Protein AF-A0A821KGX7-F1 (afdb_monomer_lite)

Secondary structure (DSSP, 8-state):
------------------SS-SS-SSS-SEEEEEEPPPTTSPPPEEEEESTT---TTHHHHHHHHS-S---TT---EEEEEEEE-TTSSSEEEEEEEEETTTTEEEEEEESS--HHHHHHHHHHHHHHHHTT-HHHHHHHHHHHHT--PPPHHHHHHTTT--EEEEE-SS-EEEEE---TTSPP-----

Radius of gyration: 20.89 Å; chains: 1; bounding box: 58×71×46 Å

Sequence (189 aa):
MAFDSKAAGSIVTKEIESRLKQIPEHFFEVFLEIREPVEDEIPEILIKYPNDFSDDSLKNVTNFAYPCKIPSDEQSEHFAFVILDTTGTLFRFGYCRRSNRESTCLCIISFYPWFETFYKILNDLSHIINSKSTADMEQLLSSLYNYKLMSIEEFYKNEGKELIEINTLSKNYTYTRPDPRKLPSILTS

Structure (mmCIF, N/CA/C/O backbone):
data_AF-A0A821KGX7-F1
#
_entry.id   AF-A0A821KGX7-F1
#
loop_
_atom_site.group_PDB
_atom_site.id
_atom_site.type_symbol
_atom_site.label_atom_id
_atom_site.label_alt_id
_atom_site.label_comp_id
_atom_site.label_asym_id
_atom_site.label_entity_id
_atom_site.label_seq_id
_atom_site.pdbx_PDB_ins_code
_atom_site.Cartn_x
_atom_site.Cartn_y
_atom_site.Cartn_z
_atom_site.occupancy
_atom_site.B_iso_or_equiv
_atom_site.auth_seq_id
_atom_site.auth_comp_id
_atom_site.auth_asym_id
_atom_site.auth_atom_id
_atom_site.pdbx_PDB_model_num
ATOM 1 N N . MET A 1 1 ? -42.948 -53.133 16.149 1.00 37.09 1 MET A N 1
ATOM 2 C CA . MET A 1 1 ? -42.138 -52.531 15.070 1.00 37.09 1 MET A CA 1
ATOM 3 C C . MET A 1 1 ? -41.803 -51.117 15.493 1.00 37.09 1 MET A C 1
ATOM 5 O O . MET A 1 1 ? -42.703 -50.294 15.572 1.00 37.09 1 MET A O 1
ATOM 9 N N . ALA A 1 2 ? -40.553 -50.888 15.889 1.00 32.38 2 ALA A N 1
ATOM 10 C CA . ALA A 1 2 ? -40.045 -49.562 16.211 1.00 32.38 2 ALA A CA 1
ATOM 11 C C . ALA A 1 2 ? -39.722 -48.835 14.899 1.00 32.38 2 ALA A C 1
ATOM 13 O O . ALA A 1 2 ? -39.043 -49.405 14.046 1.00 32.38 2 ALA A O 1
ATOM 14 N N . PHE A 1 3 ? -40.232 -47.617 14.727 1.00 29.89 3 PHE A N 1
ATOM 15 C CA . PHE A 1 3 ? -39.752 -46.708 13.692 1.00 29.89 3 PHE A CA 1
ATOM 16 C C . PHE A 1 3 ? -38.559 -45.951 14.270 1.00 29.89 3 PHE A C 1
ATOM 18 O O . PHE A 1 3 ? -38.696 -45.194 15.230 1.00 29.89 3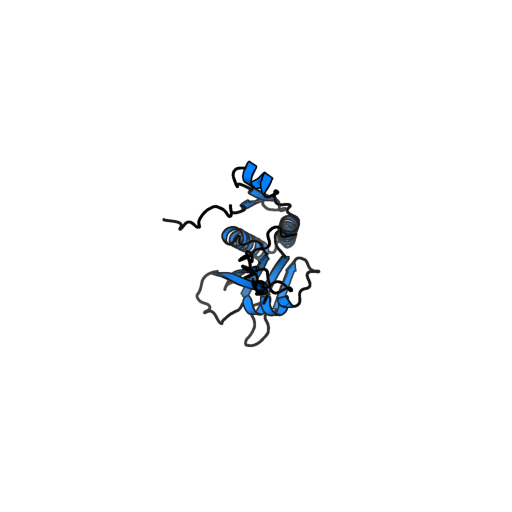 PHE A O 1
ATOM 25 N N . ASP A 1 4 ? -37.386 -46.231 13.715 1.00 33.09 4 ASP A N 1
ATOM 26 C CA . ASP A 1 4 ? -36.113 -45.634 14.094 1.00 33.09 4 ASP A CA 1
ATOM 27 C C . ASP A 1 4 ? -36.053 -44.195 13.553 1.00 33.09 4 ASP A C 1
ATOM 29 O O . ASP A 1 4 ? -36.041 -43.965 12.342 1.00 33.09 4 ASP A O 1
ATOM 33 N N . SER A 1 5 ? -36.071 -43.202 14.445 1.00 41.75 5 SER A N 1
ATOM 34 C CA . SER A 1 5 ? -35.991 -41.782 14.094 1.00 41.75 5 SER A CA 1
ATOM 35 C C . SER A 1 5 ? -34.537 -41.303 14.131 1.00 41.75 5 SER A C 1
ATOM 37 O O . SER A 1 5 ? -34.118 -40.636 15.077 1.00 41.75 5 SER A O 1
ATOM 39 N N . LYS A 1 6 ? -33.739 -41.624 13.109 1.00 43.84 6 LYS A N 1
ATOM 40 C CA . LYS A 1 6 ? -32.409 -41.018 12.922 1.00 43.84 6 LYS A CA 1
ATOM 41 C C . LYS A 1 6 ? -32.089 -40.795 11.449 1.00 43.84 6 LYS A C 1
ATOM 43 O O . LYS A 1 6 ? -31.415 -41.595 10.817 1.00 43.84 6 LYS A O 1
ATOM 48 N N . ALA A 1 7 ? -32.530 -39.651 10.939 1.00 41.66 7 ALA A N 1
ATOM 49 C CA . ALA A 1 7 ? -31.911 -38.987 9.793 1.00 41.66 7 ALA A CA 1
ATOM 50 C C . ALA A 1 7 ? -32.272 -37.492 9.790 1.00 41.66 7 ALA A C 1
ATOM 52 O O . ALA A 1 7 ? -32.789 -36.963 8.812 1.00 41.66 7 ALA A O 1
ATOM 53 N N . ALA A 1 8 ? -32.015 -36.791 10.898 1.00 40.50 8 ALA A N 1
ATOM 54 C CA . ALA A 1 8 ? -31.861 -35.341 10.836 1.00 40.50 8 ALA A CA 1
ATOM 55 C C . ALA A 1 8 ? -30.449 -35.075 10.302 1.00 40.50 8 ALA A C 1
ATOM 57 O O . ALA A 1 8 ? -29.491 -34.959 11.065 1.00 40.50 8 ALA A O 1
ATOM 58 N N . GLY A 1 9 ? -30.305 -35.086 8.975 1.00 39.72 9 GLY A N 1
ATOM 59 C CA . GLY A 1 9 ? -29.120 -34.547 8.326 1.00 39.72 9 GLY A CA 1
ATOM 60 C C . GLY A 1 9 ? -29.016 -33.082 8.722 1.00 39.72 9 GLY A C 1
ATOM 61 O O . GLY A 1 9 ? -29.849 -32.276 8.316 1.00 39.72 9 GLY A O 1
ATOM 62 N N . SER A 1 10 ? -28.044 -32.763 9.576 1.00 36.44 10 SER A N 1
ATOM 63 C CA . SER A 1 10 ? -27.701 -31.386 9.903 1.00 36.44 10 SER A CA 1
ATOM 64 C C . SER A 1 10 ? -27.336 -30.693 8.596 1.00 36.44 10 SER A C 1
ATOM 66 O O . SER A 1 10 ? -26.294 -30.978 8.003 1.00 36.44 10 SER A O 1
ATOM 68 N N . ILE A 1 11 ? -28.228 -29.835 8.104 1.00 46.16 11 ILE A N 1
ATOM 69 C CA . ILE A 1 11 ? -27.877 -28.855 7.088 1.00 46.16 11 ILE A CA 1
ATOM 70 C C . ILE A 1 11 ? -26.904 -27.931 7.805 1.00 46.16 11 ILE A C 1
ATOM 72 O O . ILE A 1 11 ? -27.314 -27.049 8.555 1.00 46.16 11 ILE A O 1
ATOM 76 N N . VAL A 1 12 ? -25.608 -28.192 7.638 1.00 44.91 12 VAL A N 1
ATOM 77 C CA . VAL A 1 12 ? -24.568 -27.245 8.018 1.00 44.91 12 VAL A CA 1
ATOM 78 C C . VAL A 1 12 ? -24.821 -26.019 7.153 1.00 44.91 12 VAL A C 1
ATOM 80 O O . VAL A 1 12 ? -24.448 -25.977 5.981 1.00 44.91 12 VAL A O 1
ATOM 83 N N . THR A 1 13 ? -25.532 -25.040 7.706 1.00 42.06 13 THR A N 1
ATOM 84 C CA . THR A 1 13 ? -25.527 -23.676 7.199 1.00 42.06 13 THR A CA 1
ATOM 85 C C . THR A 1 13 ? -24.081 -23.230 7.296 1.00 42.06 13 THR A C 1
ATOM 87 O O . THR A 1 13 ? -23.601 -22.898 8.375 1.00 42.06 13 THR A O 1
ATOM 90 N N . LYS A 1 14 ? -23.348 -23.345 6.188 1.00 44.34 14 LYS A N 1
ATOM 91 C CA . LYS A 1 14 ? -21.998 -22.812 6.075 1.00 44.34 14 LYS A CA 1
ATOM 92 C C . LYS A 1 14 ? -22.155 -21.309 6.290 1.00 44.34 14 LYS A C 1
ATOM 94 O O . LYS A 1 14 ? -22.732 -20.642 5.431 1.00 44.34 14 LYS A O 1
ATOM 99 N N . GLU A 1 15 ? -21.786 -20.816 7.471 1.00 50.69 15 GLU A N 1
ATOM 100 C CA . GLU A 1 15 ? -21.770 -19.382 7.742 1.00 50.69 15 GLU A CA 1
ATOM 101 C C . GLU A 1 15 ? -21.003 -18.720 6.593 1.00 50.69 15 GLU A C 1
ATOM 103 O O . GLU A 1 15 ? -19.924 -19.174 6.205 1.00 50.69 15 GLU A O 1
ATOM 108 N N . ILE A 1 16 ? -21.616 -17.721 5.953 1.00 59.16 16 ILE A N 1
ATOM 109 C CA . ILE A 1 16 ? -20.951 -16.954 4.902 1.00 59.16 16 ILE A CA 1
ATOM 110 C C . ILE A 1 16 ? -19.957 -16.055 5.627 1.00 59.16 16 ILE A C 1
ATOM 112 O O . ILE A 1 16 ? -20.268 -14.930 6.011 1.00 59.16 16 ILE A O 1
ATOM 116 N N . GLU A 1 17 ? -18.780 -16.603 5.892 1.00 74.69 17 GLU A N 1
ATOM 117 C CA . GLU A 1 17 ? -17.696 -15.873 6.522 1.00 74.69 17 GLU A CA 1
ATOM 118 C C . GLU A 1 17 ? -17.167 -14.807 5.559 1.00 74.69 17 GLU A C 1
ATOM 120 O O . GLU A 1 17 ? -17.012 -15.025 4.351 1.00 74.69 17 GLU A O 1
ATOM 125 N N . SER A 1 18 ? -16.905 -13.618 6.103 1.00 84.94 18 SER A N 1
ATOM 126 C CA . SER A 1 18 ? -16.245 -12.551 5.359 1.00 84.94 18 SER A CA 1
ATOM 127 C C . SER A 1 18 ? -14.879 -13.027 4.874 1.00 84.94 18 SER A C 1
ATOM 129 O O . SER A 1 18 ? -14.113 -13.623 5.624 1.00 84.94 18 SER A O 1
ATOM 131 N N . ARG A 1 19 ? -14.535 -12.690 3.630 1.00 90.62 19 ARG A N 1
ATOM 132 C CA . ARG A 1 19 ? -13.210 -12.973 3.061 1.00 90.62 19 ARG A CA 1
ATOM 133 C C . ARG A 1 19 ? -12.137 -11.974 3.497 1.00 90.62 19 ARG A C 1
ATOM 135 O O . ARG A 1 19 ? -11.003 -12.049 3.034 1.00 90.62 19 ARG A O 1
ATOM 142 N N . LEU A 1 20 ? -12.491 -11.014 4.349 1.00 91.44 20 LEU A N 1
ATOM 143 C CA . LEU A 1 20 ? -11.563 -10.028 4.889 1.00 91.44 20 LEU A CA 1
ATOM 144 C C . LEU A 1 20 ? -10.880 -10.576 6.141 1.00 91.44 20 LEU A C 1
ATOM 146 O O . LEU A 1 20 ? -11.538 -11.083 7.052 1.00 91.44 20 LEU A O 1
ATOM 150 N N . LYS A 1 21 ? -9.558 -10.412 6.212 1.00 89.56 21 LYS A N 1
ATOM 151 C CA . LYS A 1 21 ? -8.800 -10.714 7.427 1.00 89.56 21 LYS A CA 1
ATOM 152 C C . LYS A 1 21 ? -9.190 -9.703 8.505 1.00 89.56 21 LYS A C 1
ATOM 154 O O . LYS A 1 21 ? -9.058 -8.502 8.297 1.00 89.56 21 LYS A O 1
ATOM 159 N N . GLN A 1 22 ? -9.674 -10.190 9.646 1.00 83.69 22 GLN A N 1
ATOM 160 C CA . GLN A 1 22 ? -10.182 -9.327 10.722 1.00 83.69 22 GLN A CA 1
ATOM 161 C C . GLN A 1 22 ? -9.072 -8.506 11.385 1.00 83.69 22 GLN A C 1
ATOM 163 O O . GLN A 1 22 ? -9.256 -7.324 11.659 1.00 83.69 22 GLN A O 1
ATOM 168 N N . ILE A 1 23 ? -7.920 -9.136 11.631 1.00 86.19 23 ILE A N 1
ATOM 169 C CA . ILE A 1 23 ? -6.761 -8.504 12.268 1.00 86.19 23 ILE A CA 1
ATOM 170 C C . ILE A 1 23 ? -5.505 -8.871 11.463 1.00 86.19 23 ILE A C 1
ATOM 172 O O . ILE A 1 23 ? -4.888 -9.914 11.697 1.00 86.19 23 ILE A O 1
ATOM 176 N N . PRO A 1 24 ? -5.166 -8.080 10.435 1.00 90.69 24 PRO A N 1
ATOM 177 C CA . PRO A 1 24 ? -3.860 -8.136 9.787 1.00 90.69 24 PRO A CA 1
ATOM 178 C C . PRO A 1 24 ? -2.727 -7.789 10.763 1.00 90.69 24 PRO A C 1
ATOM 180 O O . PRO A 1 24 ? -2.896 -6.938 11.632 1.00 90.69 24 PRO A O 1
ATOM 183 N N . GLU A 1 25 ? -1.578 -8.446 10.607 1.00 90.25 25 GLU A N 1
ATOM 184 C CA . GLU A 1 25 ? -0.397 -8.237 11.460 1.00 90.25 25 GLU A CA 1
ATOM 185 C C . GLU A 1 25 ? 0.330 -6.931 11.122 1.00 90.25 25 GLU A C 1
ATOM 187 O O . GLU A 1 25 ? 0.780 -6.213 12.013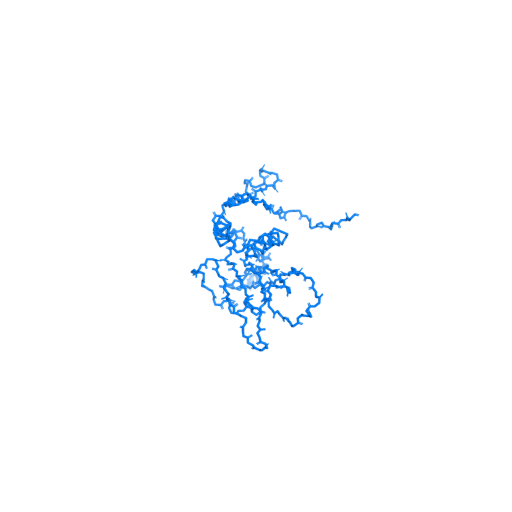 1.00 90.25 25 GLU A O 1
ATOM 192 N N . HIS A 1 26 ? 0.377 -6.600 9.832 1.00 93.19 26 HIS A N 1
ATOM 193 C CA . HIS A 1 26 ? 1.026 -5.409 9.308 1.00 93.19 26 HIS A CA 1
ATOM 194 C C . HIS A 1 26 ? 0.020 -4.504 8.595 1.00 93.19 26 HIS A C 1
ATOM 196 O O . HIS A 1 26 ? -1.042 -4.941 8.143 1.00 93.19 26 HIS A O 1
ATOM 202 N N . PHE A 1 27 ? 0.367 -3.221 8.471 1.00 94.81 27 PHE A N 1
ATOM 203 C CA . PHE A 1 27 ? -0.421 -2.249 7.705 1.00 94.81 27 PHE A CA 1
ATOM 204 C C . PHE A 1 27 ? -0.527 -2.649 6.224 1.00 94.81 27 PHE A C 1
ATOM 206 O O . PHE A 1 27 ? -1.561 -2.484 5.572 1.00 94.81 27 PHE A O 1
ATOM 213 N N . PHE A 1 28 ? 0.552 -3.217 5.696 1.00 97.25 28 PHE A N 1
ATOM 214 C CA . PHE A 1 28 ? 0.632 -3.844 4.388 1.00 97.25 28 PHE A CA 1
ATOM 215 C C . PHE A 1 28 ? 1.647 -4.989 4.450 1.00 97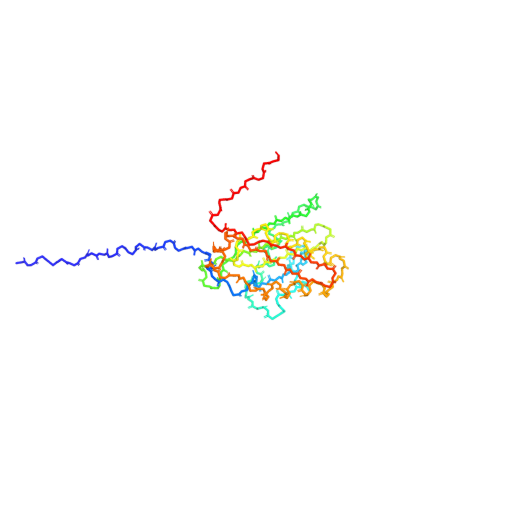.25 28 PHE A C 1
ATOM 217 O O . PHE A 1 28 ? 2.507 -5.004 5.322 1.00 97.25 28 PHE A O 1
ATOM 224 N N . GLU A 1 29 ? 1.548 -5.936 3.527 1.00 95.81 29 GLU A N 1
ATOM 225 C CA . GLU A 1 29 ? 2.417 -7.114 3.463 1.00 95.81 29 GLU A CA 1
ATOM 226 C C . GLU A 1 29 ? 3.704 -6.805 2.690 1.00 95.81 29 GLU A C 1
ATOM 228 O O . GLU A 1 29 ? 4.801 -7.122 3.138 1.00 95.81 29 GLU A O 1
ATOM 233 N N . VAL A 1 30 ? 3.570 -6.166 1.521 1.00 97.31 30 VAL A N 1
ATOM 234 C CA . VAL A 1 30 ? 4.711 -5.781 0.684 1.00 97.31 30 VAL A CA 1
ATOM 235 C C . VAL A 1 30 ? 4.402 -4.552 -0.172 1.00 97.31 30 VAL A C 1
ATOM 237 O O . VAL A 1 30 ? 3.290 -4.390 -0.677 1.00 97.31 30 VAL A O 1
ATOM 240 N N . PHE A 1 31 ? 5.402 -3.694 -0.340 1.00 98.19 31 PHE A N 1
ATOM 241 C CA . PHE A 1 31 ? 5.477 -2.634 -1.336 1.00 98.19 31 PHE A CA 1
ATOM 242 C C . PHE A 1 31 ? 6.453 -3.041 -2.442 1.00 98.19 31 PHE A C 1
ATOM 244 O O . PHE A 1 31 ? 7.516 -3.597 -2.156 1.00 98.19 31 PHE A O 1
ATOM 251 N N . LEU A 1 32 ? 6.105 -2.731 -3.689 1.00 96.94 32 LEU A N 1
ATOM 252 C CA . LEU A 1 32 ? 6.909 -2.994 -4.875 1.00 96.94 32 LEU A CA 1
ATOM 253 C C . LEU A 1 32 ? 6.952 -1.759 -5.780 1.00 96.94 32 LEU A C 1
ATOM 255 O O . LEU A 1 32 ? 5.916 -1.154 -6.054 1.00 96.94 32 LEU A O 1
ATOM 259 N N . GLU A 1 33 ? 8.128 -1.449 -6.314 1.00 95.81 33 GLU A N 1
ATOM 260 C CA . GLU A 1 33 ? 8.257 -0.686 -7.556 1.00 95.81 33 GLU A CA 1
ATOM 261 C C . GLU A 1 33 ? 8.590 -1.669 -8.674 1.00 95.81 33 GLU A C 1
ATOM 263 O O . GLU A 1 33 ? 9.571 -2.408 -8.586 1.00 95.81 33 GLU A O 1
ATOM 268 N N . ILE A 1 34 ? 7.751 -1.705 -9.704 1.00 94.38 34 ILE A N 1
ATOM 269 C CA . ILE A 1 34 ? 7.814 -2.696 -10.776 1.00 94.38 34 ILE A CA 1
ATOM 270 C C . ILE A 1 34 ? 8.065 -1.951 -12.081 1.00 94.38 34 ILE A C 1
ATOM 272 O O . ILE A 1 34 ? 7.351 -0.998 -12.386 1.00 94.38 34 ILE A O 1
ATOM 276 N N . ARG A 1 35 ? 9.076 -2.365 -12.840 1.00 91.88 35 ARG A N 1
ATOM 277 C CA . ARG A 1 35 ? 9.379 -1.825 -14.166 1.00 91.88 35 ARG A CA 1
ATOM 278 C C . ARG A 1 35 ? 8.378 -2.338 -15.189 1.00 91.88 35 ARG A C 1
ATOM 280 O O . ARG A 1 35 ? 8.002 -3.509 -15.160 1.00 91.88 35 ARG A O 1
ATOM 287 N N . GLU A 1 36 ? 8.008 -1.468 -16.120 1.00 88.62 36 GLU A N 1
ATOM 288 C CA . GLU A 1 36 ? 7.206 -1.855 -17.273 1.00 88.62 36 GLU A CA 1
ATOM 289 C C . GLU A 1 36 ? 7.923 -2.936 -18.096 1.00 88.62 36 GLU A C 1
ATOM 291 O O . GLU A 1 36 ? 9.107 -2.777 -18.409 1.00 88.62 36 GLU A O 1
ATOM 296 N N . PRO A 1 37 ? 7.248 -4.055 -18.415 1.00 87.56 37 PRO A N 1
ATOM 297 C CA . PRO A 1 37 ? 7.856 -5.116 -19.200 1.00 87.56 37 PRO A CA 1
ATOM 298 C C . PRO A 1 37 ? 8.160 -4.633 -20.620 1.00 87.56 37 PRO A C 1
ATOM 300 O O . PRO A 1 37 ? 7.374 -3.908 -21.234 1.00 87.56 37 PRO A O 1
ATOM 303 N N . VAL A 1 38 ? 9.287 -5.086 -21.164 1.00 84.19 38 VAL A N 1
ATOM 304 C CA . VAL A 1 38 ? 9.616 -4.898 -22.577 1.00 84.19 38 VAL A CA 1
ATOM 305 C C . VAL A 1 38 ? 9.056 -6.090 -23.351 1.00 84.19 38 VAL A C 1
ATOM 307 O O . VAL A 1 38 ? 9.416 -7.233 -23.091 1.00 84.19 38 VAL A O 1
ATOM 310 N N . GLU A 1 39 ? 8.158 -5.824 -24.300 1.00 80.81 39 GLU A N 1
ATOM 311 C CA . GLU A 1 39 ? 7.509 -6.848 -25.135 1.00 80.81 39 GLU A CA 1
ATOM 312 C C . GLU A 1 39 ? 6.785 -7.946 -24.325 1.00 80.81 39 GLU A C 1
ATOM 314 O O . GLU A 1 39 ? 5.739 -7.659 -23.741 1.00 80.81 39 GLU A O 1
ATOM 319 N N . ASP A 1 40 ? 7.302 -9.179 -24.331 1.00 77.12 40 ASP A N 1
ATOM 320 C CA . ASP A 1 40 ? 6.728 -10.358 -23.663 1.00 77.12 40 ASP A CA 1
ATOM 321 C C . ASP A 1 40 ? 7.546 -10.786 -22.421 1.00 77.12 40 ASP A C 1
ATOM 323 O O . ASP A 1 40 ? 7.395 -11.899 -21.909 1.00 77.12 40 ASP A O 1
ATOM 327 N N . GLU A 1 41 ? 8.442 -9.922 -21.933 1.00 83.12 41 GLU A N 1
ATOM 328 C CA . GLU A 1 41 ? 9.216 -10.178 -20.718 1.00 83.12 41 GLU A CA 1
ATOM 329 C C . GLU A 1 41 ? 8.366 -10.059 -19.442 1.00 83.12 41 GLU A C 1
ATOM 331 O O . GLU A 1 41 ? 7.337 -9.384 -19.388 1.00 83.12 41 GLU A O 1
ATOM 336 N N . ILE A 1 42 ? 8.815 -10.722 -18.373 1.00 80.44 42 ILE A N 1
ATOM 337 C CA . ILE A 1 42 ? 8.175 -10.620 -17.057 1.00 80.44 42 ILE A CA 1
ATOM 338 C C . ILE A 1 42 ? 8.546 -9.261 -16.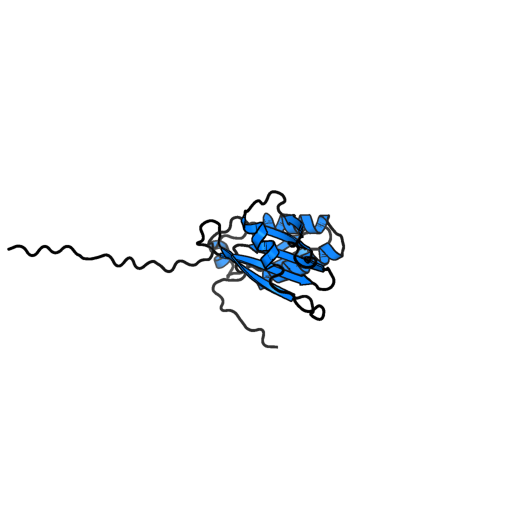443 1.00 80.44 42 ILE A C 1
ATOM 340 O O . ILE A 1 42 ? 9.732 -8.924 -16.436 1.00 80.44 42 ILE A O 1
ATOM 344 N N . PRO A 1 43 ? 7.590 -8.505 -15.867 1.00 87.00 43 PRO A N 1
ATOM 345 C CA . PRO A 1 43 ? 7.899 -7.236 -15.216 1.00 87.00 43 PRO A CA 1
ATOM 346 C C . PRO A 1 43 ? 8.924 -7.410 -14.084 1.00 87.00 43 PRO A C 1
ATOM 348 O O . PRO A 1 43 ? 8.790 -8.292 -13.228 1.00 87.00 43 PRO A O 1
ATOM 351 N N . GLU A 1 44 ? 9.950 -6.560 -14.077 1.00 90.62 44 GLU A N 1
ATOM 352 C CA . GLU A 1 44 ? 11.070 -6.617 -13.133 1.00 90.62 44 GLU A CA 1
ATOM 353 C C . GLU A 1 44 ? 10.749 -5.836 -11.849 1.00 90.62 44 GLU A C 1
ATOM 355 O O . GLU A 1 44 ? 10.260 -4.710 -11.905 1.00 90.62 44 GLU A O 1
ATOM 360 N N . ILE A 1 45 ? 11.058 -6.399 -10.678 1.00 93.69 45 ILE A N 1
ATOM 361 C CA . ILE A 1 45 ? 10.935 -5.690 -9.395 1.00 93.69 45 ILE A CA 1
ATOM 362 C C . ILE A 1 45 ? 12.205 -4.863 -9.165 1.00 93.69 45 ILE A C 1
ATOM 364 O O . ILE A 1 45 ? 13.285 -5.426 -9.003 1.00 93.69 45 ILE A O 1
ATOM 368 N N . LEU A 1 46 ? 12.064 -3.539 -9.104 1.00 94.19 46 LEU A N 1
ATOM 369 C CA . LEU A 1 46 ? 13.155 -2.595 -8.843 1.00 94.19 46 LEU A CA 1
ATOM 370 C C . LEU A 1 46 ? 13.361 -2.354 -7.347 1.00 94.19 46 LEU A C 1
ATOM 372 O O . LEU A 1 46 ? 14.492 -2.343 -6.865 1.00 94.19 46 LEU A O 1
ATOM 376 N N . ILE A 1 47 ? 12.262 -2.174 -6.614 1.00 95.44 47 ILE A N 1
ATOM 377 C CA . ILE A 1 47 ? 12.262 -1.962 -5.164 1.00 95.44 47 ILE A CA 1
ATOM 378 C C . ILE A 1 47 ? 11.270 -2.933 -4.541 1.00 95.44 47 ILE A C 1
ATOM 380 O O . ILE A 1 47 ? 10.177 -3.128 -5.069 1.00 95.44 47 ILE A O 1
ATOM 384 N N . LYS A 1 48 ? 11.642 -3.518 -3.402 1.00 96.62 48 LYS A N 1
ATOM 385 C CA . LYS A 1 48 ? 10.769 -4.349 -2.573 1.00 96.62 48 LYS A CA 1
ATOM 386 C C . LYS A 1 48 ? 10.922 -3.946 -1.115 1.00 96.62 48 LYS A C 1
ATOM 388 O O . LYS A 1 48 ? 12.039 -3.811 -0.636 1.00 96.62 48 LYS A O 1
ATOM 393 N N . TYR A 1 49 ? 9.816 -3.792 -0.400 1.00 97.44 49 TYR A N 1
ATOM 394 C CA . TYR A 1 49 ? 9.838 -3.576 1.042 1.00 97.44 49 TYR A CA 1
ATOM 395 C C . TYR A 1 49 ? 8.709 -4.362 1.721 1.00 97.44 49 TYR A C 1
ATOM 397 O O . TYR A 1 49 ? 7.566 -4.201 1.304 1.00 97.44 49 TYR A O 1
ATOM 405 N N . PRO A 1 50 ? 8.970 -5.140 2.782 1.00 96.81 50 PRO A N 1
ATOM 406 C CA . PRO A 1 50 ? 10.288 -5.471 3.329 1.00 96.81 50 PRO A CA 1
ATOM 407 C C . PRO A 1 50 ? 11.163 -6.286 2.359 1.00 96.81 50 PRO A C 1
ATOM 409 O O . PRO A 1 50 ? 10.663 -7.033 1.516 1.00 96.81 50 PRO A O 1
ATOM 412 N N . ASN A 1 51 ? 12.488 -6.157 2.467 1.00 93.88 51 ASN A N 1
ATOM 413 C CA . ASN A 1 51 ? 13.435 -6.835 1.567 1.00 93.88 51 ASN A CA 1
ATOM 414 C C . ASN A 1 51 ? 13.404 -8.370 1.700 1.00 93.88 51 ASN A C 1
ATOM 416 O O . ASN A 1 51 ? 13.668 -9.094 0.736 1.00 93.88 51 ASN A O 1
ATOM 420 N N . ASP A 1 52 ? 13.064 -8.866 2.884 1.00 92.69 52 ASP A N 1
ATOM 421 C CA . ASP A 1 52 ? 12.963 -10.279 3.242 1.00 92.69 52 ASP A CA 1
ATOM 422 C C . ASP A 1 52 ? 11.573 -10.879 2.983 1.00 92.69 52 ASP A C 1
ATOM 424 O O . ASP A 1 52 ? 11.405 -12.090 3.125 1.00 92.69 52 ASP A O 1
ATOM 428 N N . PHE A 1 53 ? 10.597 -10.083 2.521 1.00 91.38 53 PHE A N 1
ATOM 429 C CA . PHE A 1 53 ? 9.288 -10.606 2.135 1.00 91.38 53 PHE A CA 1
ATOM 430 C C . PHE A 1 53 ? 9.438 -11.666 1.034 1.00 91.38 53 PHE A C 1
ATOM 432 O O . PHE A 1 53 ? 10.002 -11.401 -0.038 1.00 91.38 53 PHE A O 1
ATOM 439 N N . SER A 1 54 ? 8.930 -12.866 1.306 1.00 86.38 54 SER A N 1
ATOM 440 C CA . SER A 1 54 ? 9.021 -14.031 0.431 1.00 86.38 54 SER A CA 1
ATOM 441 C C . SER A 1 54 ? 7.666 -14.717 0.360 1.00 86.38 54 SER A C 1
ATOM 443 O O . SER A 1 54 ? 7.225 -15.342 1.321 1.00 86.38 54 SER A O 1
ATOM 445 N N . ASP A 1 55 ? 7.022 -14.621 -0.797 1.00 83.56 55 ASP A N 1
ATOM 446 C CA . ASP A 1 55 ? 5.751 -15.273 -1.085 1.00 83.56 55 ASP A CA 1
ATOM 447 C C . ASP A 1 55 ? 5.745 -15.711 -2.554 1.00 83.56 55 ASP A C 1
ATOM 449 O O . ASP A 1 55 ? 6.083 -14.925 -3.446 1.00 83.56 55 ASP A O 1
ATOM 453 N N . ASP A 1 56 ? 5.348 -16.957 -2.814 1.00 77.38 56 ASP A N 1
ATOM 454 C CA . ASP A 1 56 ? 5.278 -17.527 -4.165 1.00 77.38 56 ASP A CA 1
ATOM 455 C C . ASP A 1 56 ? 4.349 -16.729 -5.098 1.00 77.38 56 ASP A C 1
ATOM 457 O O . ASP A 1 56 ? 4.522 -16.731 -6.320 1.00 77.38 56 ASP A O 1
ATOM 461 N N . SER A 1 57 ? 3.389 -15.991 -4.534 1.00 78.31 57 SER A N 1
ATOM 462 C CA . SER A 1 57 ? 2.468 -15.129 -5.273 1.00 78.31 57 SER A CA 1
ATOM 463 C C . SER A 1 57 ? 3.110 -13.869 -5.864 1.00 78.31 57 SER A C 1
ATOM 465 O O . SER A 1 57 ? 2.501 -13.270 -6.751 1.00 78.31 57 SER A O 1
ATOM 467 N N . LEU A 1 58 ? 4.338 -13.490 -5.475 1.00 79.00 58 LEU A N 1
ATOM 468 C CA . LEU A 1 58 ? 5.023 -12.301 -6.012 1.00 79.00 58 LEU A CA 1
ATOM 469 C C . LEU A 1 58 ? 5.155 -12.323 -7.541 1.00 79.00 58 LEU A C 1
ATOM 471 O O . LEU A 1 58 ? 4.996 -11.289 -8.184 1.00 79.00 58 LEU A O 1
ATOM 475 N N . LYS A 1 59 ? 5.378 -13.503 -8.137 1.00 78.69 59 LYS A N 1
ATOM 476 C CA . LYS A 1 59 ? 5.438 -13.657 -9.603 1.00 78.69 59 LYS A CA 1
ATOM 477 C C . LYS A 1 59 ? 4.115 -13.311 -10.284 1.00 78.69 59 LYS A C 1
ATOM 479 O O . LYS A 1 59 ? 4.100 -12.848 -11.416 1.00 78.69 59 LYS A O 1
ATOM 484 N N . ASN A 1 60 ? 2.997 -13.558 -9.606 1.00 85.25 60 ASN A N 1
ATOM 485 C CA . ASN A 1 60 ? 1.680 -13.208 -10.126 1.00 85.25 60 ASN A CA 1
ATOM 486 C C . ASN A 1 60 ? 1.394 -11.721 -9.903 1.00 85.25 60 ASN A C 1
ATOM 488 O O . ASN A 1 60 ? 0.815 -11.082 -10.772 1.00 85.25 60 ASN A O 1
ATOM 492 N N . VAL A 1 61 ? 1.835 -11.164 -8.770 1.00 88.69 61 VAL A N 1
ATOM 493 C CA . VAL A 1 61 ? 1.692 -9.736 -8.447 1.00 88.69 61 VAL A CA 1
ATOM 494 C C . VAL A 1 61 ? 2.314 -8.848 -9.525 1.00 88.69 61 VAL A C 1
ATOM 496 O O . VAL A 1 61 ? 1.677 -7.882 -9.939 1.00 88.69 61 VAL A O 1
ATOM 499 N N . THR A 1 62 ? 3.505 -9.185 -10.028 1.00 88.56 62 THR A N 1
ATOM 500 C CA . THR A 1 62 ? 4.141 -8.411 -11.106 1.00 88.56 62 THR A CA 1
ATOM 501 C C . THR A 1 62 ? 3.322 -8.431 -12.395 1.00 88.56 62 THR A C 1
ATOM 503 O O . THR A 1 62 ? 3.122 -7.380 -12.999 1.00 88.56 62 THR A O 1
ATOM 506 N N . ASN A 1 63 ? 2.751 -9.580 -12.767 1.00 88.88 63 ASN A N 1
ATOM 507 C CA . ASN A 1 63 ? 1.851 -9.682 -13.920 1.00 88.88 63 ASN A CA 1
ATOM 508 C C . ASN A 1 63 ? 0.547 -8.895 -13.713 1.00 88.88 63 ASN A C 1
ATOM 510 O O . ASN A 1 63 ? 0.051 -8.264 -14.642 1.00 88.88 63 ASN A O 1
ATOM 514 N N . PHE A 1 64 ? -0.005 -8.880 -12.496 1.00 90.75 64 PHE A N 1
ATOM 515 C CA . PHE A 1 64 ? -1.200 -8.090 -12.186 1.00 90.75 64 PHE A CA 1
ATOM 516 C C . PHE A 1 64 ? -0.950 -6.579 -12.186 1.00 90.75 64 PHE A C 1
ATOM 518 O O . PHE A 1 64 ? -1.898 -5.824 -12.383 1.00 90.75 64 PHE A O 1
ATOM 525 N N . ALA A 1 65 ? 0.294 -6.129 -11.996 1.00 90.69 65 ALA A N 1
ATOM 526 C CA . ALA A 1 65 ? 0.662 -4.720 -12.128 1.00 90.69 65 ALA A CA 1
ATOM 527 C C . ALA A 1 65 ? 0.640 -4.230 -13.592 1.00 90.69 65 ALA A C 1
ATOM 529 O O . ALA A 1 65 ? 0.497 -3.033 -13.836 1.00 90.69 65 ALA A O 1
ATOM 530 N N . TYR A 1 66 ? 0.722 -5.150 -14.560 1.00 88.38 66 TYR A N 1
ATOM 531 C CA . TYR A 1 66 ? 0.621 -4.881 -15.998 1.00 88.38 66 TYR A CA 1
ATOM 532 C C . TYR A 1 66 ? -0.378 -5.849 -16.656 1.00 88.38 66 TYR A C 1
ATOM 534 O O . TYR A 1 66 ? 0.006 -6.690 -17.469 1.00 88.38 66 TYR A O 1
ATOM 542 N N . PRO A 1 67 ? -1.677 -5.762 -16.307 1.00 85.38 67 PRO A N 1
ATOM 543 C CA . PRO A 1 67 ? -2.668 -6.771 -16.688 1.00 85.38 67 PRO A CA 1
ATOM 544 C C . PRO A 1 67 ? -3.008 -6.749 -18.187 1.00 85.38 67 PRO A C 1
ATOM 546 O O . PRO A 1 67 ? -3.535 -7.724 -18.724 1.00 85.38 67 PRO A O 1
ATOM 549 N N . CYS A 1 68 ? -2.739 -5.636 -18.867 1.00 79.62 68 CYS A N 1
ATOM 550 C CA . CYS A 1 68 ? -2.921 -5.463 -20.299 1.00 79.62 68 CYS A CA 1
ATOM 551 C C . CYS A 1 68 ? -1.978 -4.374 -20.833 1.00 79.62 68 CYS A C 1
ATOM 553 O O . CYS A 1 68 ? -1.414 -3.585 -20.073 1.00 79.62 68 CYS A O 1
ATOM 555 N N . LYS A 1 69 ? -1.826 -4.319 -22.162 1.00 76.38 69 LYS A N 1
ATOM 556 C CA . LYS A 1 69 ? -1.165 -3.198 -22.841 1.00 76.38 69 LYS A CA 1
ATOM 557 C C . LYS A 1 69 ? -2.114 -2.007 -22.807 1.00 76.38 69 LYS A C 1
ATOM 559 O O . LYS A 1 69 ? -3.155 -2.044 -23.460 1.00 76.38 69 LYS A O 1
ATOM 564 N N . ILE A 1 70 ? -1.770 -0.985 -22.037 1.00 66.50 70 ILE A N 1
ATOM 565 C CA . ILE A 1 70 ? -2.573 0.233 -21.939 1.00 66.50 70 ILE A CA 1
ATOM 566 C C . ILE A 1 70 ? -1.905 1.316 -22.802 1.00 66.50 70 ILE A C 1
ATOM 568 O O . ILE A 1 70 ? -0.676 1.434 -22.753 1.00 66.50 70 ILE A O 1
ATOM 572 N N . PRO A 1 71 ? -2.671 2.082 -23.597 1.00 66.00 71 PRO A N 1
ATOM 573 C CA . PRO A 1 71 ? -2.138 3.146 -24.444 1.00 66.00 71 PRO A CA 1
ATOM 574 C C . PRO A 1 71 ? -1.325 4.195 -23.663 1.00 66.00 71 PRO A C 1
ATOM 576 O O . PRO A 1 71 ? -1.604 4.507 -22.504 1.00 66.00 71 PRO A O 1
ATOM 579 N N . SER A 1 72 ? -0.285 4.738 -24.299 1.00 60.88 72 SER A N 1
ATOM 580 C CA . SER A 1 72 ? 0.700 5.649 -23.684 1.00 60.88 72 SER A CA 1
ATOM 581 C C . SER A 1 72 ? 0.164 7.062 -23.395 1.00 60.88 72 SER A C 1
ATOM 583 O O . SER A 1 72 ? 0.862 7.892 -22.813 1.00 60.88 72 SER A O 1
ATOM 585 N N . ASP A 1 73 ? -1.054 7.353 -23.834 1.00 61.72 73 ASP A N 1
ATOM 586 C CA . ASP A 1 73 ? -1.716 8.656 -23.841 1.00 61.72 73 ASP A CA 1
ATOM 587 C C . ASP A 1 73 ? -2.541 8.951 -22.574 1.00 61.72 73 ASP A C 1
ATOM 589 O O . ASP A 1 73 ? -3.024 10.072 -22.397 1.00 61.72 73 ASP A O 1
ATOM 593 N N . GLU A 1 74 ? -2.638 7.998 -21.644 1.00 57.34 74 GLU A N 1
ATOM 594 C CA . GLU A 1 74 ? -3.375 8.170 -20.387 1.00 57.34 74 GLU A CA 1
ATOM 595 C C . GLU A 1 74 ? -2.529 8.804 -19.260 1.00 57.34 74 GLU A C 1
ATOM 597 O O . GLU A 1 74 ? -1.295 8.776 -19.245 1.00 57.34 74 GLU A O 1
ATOM 602 N N . GLN A 1 75 ? -3.206 9.472 -18.321 1.00 64.75 75 GLN A N 1
ATOM 603 C CA . GLN A 1 75 ? -2.589 10.078 -17.133 1.00 64.75 75 GLN A CA 1
ATOM 604 C C . GLN A 1 75 ? -2.218 8.999 -16.102 1.00 64.75 75 GLN A C 1
ATOM 606 O O . GLN A 1 75 ? -2.423 7.817 -16.334 1.00 64.75 75 GLN A O 1
ATOM 611 N N . SER A 1 76 ? -1.642 9.378 -14.955 1.00 69.56 76 SER A N 1
ATOM 612 C CA . SER A 1 76 ? -1.381 8.415 -13.879 1.00 69.56 76 SER A CA 1
ATOM 613 C C . SER A 1 76 ? -2.678 7.748 -13.415 1.00 69.56 76 SER A C 1
ATOM 615 O O . SER A 1 76 ? -3.594 8.446 -12.973 1.00 69.56 76 SER A O 1
ATOM 617 N N . GLU A 1 77 ? -2.732 6.420 -13.463 1.00 83.75 77 GLU A N 1
ATOM 618 C CA . GLU A 1 77 ? -3.935 5.646 -13.158 1.00 83.75 77 GLU A CA 1
ATOM 619 C C . GLU A 1 77 ? -3.781 4.866 -11.858 1.00 83.75 77 GLU A C 1
ATOM 621 O O . GLU A 1 77 ? -2.741 4.256 -11.588 1.00 83.75 77 GLU A O 1
ATOM 626 N N . HIS A 1 78 ? -4.851 4.866 -11.065 1.00 92.88 78 HIS A N 1
ATOM 627 C CA . HIS A 1 78 ? -4.988 3.991 -9.913 1.00 92.88 78 HIS A CA 1
ATOM 628 C C . HIS A 1 78 ? -5.888 2.823 -10.276 1.00 92.88 78 HIS A C 1
ATOM 630 O O . HIS A 1 78 ? -6.970 3.009 -10.830 1.00 92.88 78 HIS A O 1
ATOM 636 N N . PHE A 1 79 ? -5.474 1.624 -9.897 1.00 93.88 79 PHE A N 1
ATOM 637 C CA . PHE A 1 79 ? -6.326 0.448 -9.973 1.00 93.88 79 PHE A CA 1
ATOM 638 C C . PHE A 1 79 ? -6.044 -0.468 -8.791 1.00 93.88 79 PHE A C 1
ATOM 640 O O . PHE A 1 79 ? -5.122 -0.243 -8.003 1.00 93.88 79 PHE A O 1
ATOM 647 N N . ALA A 1 80 ? -6.890 -1.474 -8.615 1.00 96.06 80 ALA A N 1
ATOM 648 C CA . ALA A 1 80 ? -6.655 -2.510 -7.632 1.00 96.06 80 ALA A CA 1
ATOM 649 C C . ALA A 1 80 ? -7.028 -3.877 -8.195 1.00 96.06 80 ALA A C 1
ATOM 651 O O . ALA A 1 80 ? -7.986 -4.009 -8.956 1.00 96.06 80 ALA A O 1
ATOM 652 N N . PHE A 1 81 ? -6.287 -4.893 -7.779 1.00 95.38 81 PHE A N 1
ATOM 653 C CA . PHE A 1 81 ? -6.604 -6.292 -8.024 1.00 95.38 81 PHE A CA 1
ATOM 654 C C . PHE A 1 81 ? -6.732 -7.037 -6.695 1.00 95.38 81 PHE A C 1
ATOM 656 O O . PHE A 1 81 ? -6.354 -6.535 -5.635 1.00 95.38 81 PHE A O 1
ATOM 663 N N . VAL A 1 82 ? -7.279 -8.248 -6.743 1.00 95.19 82 VAL A N 1
ATOM 664 C CA . VAL A 1 82 ? -7.444 -9.095 -5.561 1.00 95.19 82 VAL A CA 1
ATOM 665 C C . VAL A 1 82 ? -6.811 -10.450 -5.831 1.00 95.19 82 VAL A C 1
ATOM 667 O O . VAL A 1 82 ? -7.134 -11.104 -6.821 1.00 95.19 82 VAL A O 1
ATOM 670 N N . ILE A 1 83 ? -5.933 -10.879 -4.928 1.00 92.69 83 ILE A N 1
ATOM 671 C CA . ILE A 1 83 ? -5.387 -12.237 -4.881 1.00 92.69 83 ILE A CA 1
ATOM 672 C C . ILE A 1 83 ? -5.856 -12.934 -3.609 1.00 92.69 83 ILE A C 1
ATOM 674 O O . ILE A 1 83 ? -6.350 -12.305 -2.670 1.00 92.69 83 ILE A O 1
ATOM 678 N N . LEU A 1 84 ? -5.707 -14.252 -3.579 1.00 90.94 84 LEU A N 1
ATOM 679 C CA . LEU A 1 84 ? -6.005 -15.033 -2.387 1.00 90.94 84 LEU A CA 1
ATOM 680 C C . LEU A 1 84 ? -4.755 -15.180 -1.523 1.00 90.94 84 LEU A C 1
ATOM 682 O O . LEU A 1 84 ? -3.620 -15.124 -2.009 1.00 90.94 84 LEU A O 1
ATOM 686 N N . ASP A 1 85 ? -4.961 -15.334 -0.223 1.00 87.06 85 ASP A N 1
ATOM 687 C CA . ASP A 1 85 ? -3.920 -15.815 0.673 1.00 87.06 85 ASP A CA 1
ATOM 688 C C . ASP A 1 85 ? -3.522 -17.261 0.333 1.00 87.06 85 ASP A C 1
ATOM 690 O O . ASP A 1 85 ? -4.144 -17.929 -0.497 1.00 87.06 85 ASP A O 1
ATOM 694 N N . THR A 1 86 ? -2.469 -17.758 0.976 1.00 82.50 86 THR A N 1
ATOM 695 C CA . THR A 1 86 ? -1.945 -19.111 0.730 1.00 82.50 86 THR A CA 1
ATOM 696 C C . THR A 1 86 ? -2.950 -20.213 1.071 1.00 82.50 86 THR A C 1
ATOM 698 O O . THR A 1 86 ? -2.877 -21.299 0.500 1.00 82.50 86 THR A O 1
ATOM 701 N N . THR A 1 87 ? -3.920 -19.941 1.951 1.00 84.81 87 THR A N 1
ATOM 702 C CA . THR A 1 87 ? -5.009 -20.877 2.274 1.00 84.81 87 THR A CA 1
ATOM 703 C C . THR A 1 87 ? -6.160 -20.842 1.264 1.00 84.81 87 THR A C 1
ATOM 705 O O . THR A 1 87 ? -7.013 -21.729 1.269 1.00 84.81 87 THR A O 1
ATOM 708 N N . GLY A 1 88 ? -6.199 -19.835 0.385 1.00 84.19 88 GLY A N 1
ATOM 709 C CA . GLY A 1 88 ? -7.255 -19.642 -0.606 1.00 84.19 88 GLY A CA 1
ATOM 710 C C . GLY A 1 88 ? -8.550 -19.051 -0.039 1.00 84.19 88 GLY A C 1
ATOM 711 O O . GLY A 1 88 ? -9.560 -18.996 -0.744 1.00 84.19 88 GLY A O 1
ATOM 712 N N . THR A 1 89 ? -8.562 -18.607 1.217 1.00 86.81 89 THR A N 1
ATOM 713 C CA . THR A 1 89 ? -9.785 -18.188 1.916 1.00 86.81 89 THR A CA 1
ATOM 714 C C . THR A 1 89 ? -9.914 -16.672 1.987 1.00 86.81 89 THR A C 1
ATOM 716 O O . THR A 1 89 ? -10.972 -16.130 1.646 1.00 86.81 89 THR A O 1
ATOM 719 N N . LEU A 1 90 ? -8.826 -15.975 2.304 1.00 92.56 90 LEU A N 1
ATOM 720 C CA . LEU A 1 90 ? -8.814 -14.539 2.558 1.00 92.56 90 LEU A CA 1
ATOM 721 C C . LEU A 1 90 ? -8.364 -13.747 1.332 1.00 92.56 90 LEU A C 1
ATOM 723 O O . LEU A 1 90 ? -7.552 -14.203 0.527 1.00 92.56 90 LEU A O 1
ATOM 727 N N . PHE A 1 91 ? -8.895 -12.536 1.199 1.00 94.50 91 PHE A N 1
ATOM 728 C CA . PHE A 1 91 ? -8.502 -11.590 0.165 1.00 94.50 91 PHE A CA 1
ATOM 729 C C . PHE A 1 91 ? -7.286 -10.769 0.574 1.00 94.50 91 PHE A C 1
ATOM 731 O O . PHE A 1 91 ? -7.249 -10.193 1.659 1.00 94.50 91 PHE A O 1
ATOM 738 N N . ARG A 1 92 ? -6.338 -10.651 -0.355 1.00 94.88 92 ARG A N 1
ATOM 739 C CA . ARG A 1 92 ? -5.287 -9.637 -0.355 1.00 94.88 92 ARG A CA 1
ATOM 740 C C . ARG A 1 92 ? -5.525 -8.695 -1.522 1.00 94.88 92 ARG A C 1
ATOM 742 O O . ARG A 1 92 ? -5.694 -9.134 -2.658 1.00 94.88 92 ARG A O 1
ATOM 749 N N . PHE A 1 93 ? -5.540 -7.410 -1.230 1.00 97.00 93 PHE A N 1
ATOM 750 C CA . PHE A 1 93 ? -5.744 -6.347 -2.196 1.00 97.00 93 PHE A CA 1
ATOM 751 C C . PHE A 1 93 ? -4.384 -5.846 -2.661 1.00 97.00 93 PHE A C 1
ATOM 753 O O . PHE A 1 93 ? -3.540 -5.510 -1.834 1.00 97.00 93 PHE A O 1
ATOM 760 N N . GLY A 1 94 ? -4.174 -5.812 -3.973 1.00 97.38 94 GLY A N 1
ATOM 761 C CA . GLY A 1 94 ? -3.041 -5.140 -4.587 1.00 97.38 94 GLY A CA 1
ATOM 762 C C . GLY A 1 94 ? -3.474 -3.788 -5.115 1.00 97.38 94 GLY A C 1
ATOM 763 O O . GLY A 1 94 ? -4.256 -3.727 -6.056 1.00 97.38 94 GLY A O 1
ATOM 764 N N . TYR A 1 95 ? -2.990 -2.717 -4.498 1.00 98.00 95 TYR A N 1
ATOM 765 C CA . TYR A 1 95 ? -3.232 -1.339 -4.911 1.00 98.00 95 TYR A CA 1
ATOM 766 C C . TYR A 1 95 ? -2.106 -0.884 -5.812 1.00 98.00 95 TYR A C 1
ATOM 768 O O . TYR A 1 95 ? -0.946 -0.989 -5.423 1.00 98.00 95 TYR A O 1
ATOM 776 N N . CYS A 1 96 ? -2.441 -0.349 -6.978 1.00 96.25 96 CYS A N 1
ATOM 777 C CA . CYS A 1 96 ? -1.465 0.062 -7.969 1.00 96.25 96 CYS A CA 1
ATOM 778 C C . CYS A 1 96 ? -1.615 1.536 -8.319 1.00 96.25 96 CYS A C 1
ATOM 780 O O . CYS A 1 96 ? -2.728 2.057 -8.417 1.00 96.25 96 CYS A O 1
ATOM 782 N N . ARG A 1 97 ? -0.473 2.183 -8.552 1.00 94.69 97 ARG A N 1
ATOM 783 C CA . ARG A 1 97 ? -0.372 3.479 -9.216 1.00 94.69 97 ARG A CA 1
ATOM 784 C C . ARG A 1 97 ? 0.595 3.339 -10.379 1.00 94.69 97 ARG A C 1
ATOM 786 O O . ARG A 1 97 ? 1.796 3.161 -10.170 1.00 94.69 97 ARG A O 1
ATOM 793 N N . ARG A 1 98 ? 0.071 3.471 -11.591 1.00 89.31 98 ARG A N 1
ATOM 794 C CA . ARG A 1 98 ? 0.855 3.438 -12.824 1.00 89.31 98 ARG A CA 1
ATOM 795 C C . ARG A 1 98 ? 1.060 4.857 -13.335 1.00 89.31 98 ARG A C 1
ATOM 797 O O . ARG A 1 98 ? 0.127 5.655 -13.318 1.00 89.31 98 ARG A O 1
ATOM 804 N N . SER A 1 99 ? 2.274 5.187 -13.766 1.00 81.69 99 SER A N 1
ATOM 805 C CA . SER A 1 99 ? 2.597 6.501 -14.332 1.00 81.69 99 SER A CA 1
ATOM 806 C C . SER A 1 99 ? 3.323 6.327 -15.658 1.00 81.69 99 SER A C 1
ATOM 808 O O . SER A 1 99 ? 4.450 5.837 -15.691 1.00 81.69 99 SER A O 1
ATOM 810 N N . ASN A 1 100 ? 2.715 6.806 -16.746 1.00 69.94 100 ASN A N 1
ATOM 811 C CA . ASN A 1 100 ? 3.317 6.768 -18.084 1.00 69.94 100 ASN A CA 1
ATOM 812 C C . ASN A 1 100 ? 4.621 7.588 -18.179 1.00 69.94 100 ASN A C 1
ATOM 814 O O . ASN A 1 100 ? 5.399 7.414 -19.109 1.00 69.94 100 ASN A O 1
ATOM 818 N N . ARG A 1 101 ? 4.897 8.475 -17.209 1.00 70.06 101 ARG A N 1
ATOM 819 C CA . ARG A 1 101 ? 6.152 9.246 -17.147 1.00 70.06 101 ARG A CA 1
ATOM 820 C C . ARG A 1 101 ? 7.314 8.464 -16.547 1.00 70.06 101 ARG A C 1
ATOM 822 O O . ARG A 1 101 ? 8.460 8.743 -16.878 1.00 70.06 101 ARG A O 1
ATOM 829 N N . GLU A 1 102 ? 7.017 7.548 -15.634 1.00 72.31 102 GLU A N 1
ATOM 830 C CA . GLU A 1 102 ? 8.021 6.863 -14.816 1.00 72.31 102 GLU A CA 1
ATOM 831 C C . GLU A 1 102 ? 8.388 5.487 -15.395 1.00 72.31 102 GLU A C 1
ATOM 833 O O . GLU A 1 102 ? 9.408 4.933 -15.008 1.00 72.31 102 GLU A O 1
ATOM 838 N N . SER A 1 103 ? 7.607 4.952 -16.353 1.00 84.25 103 SER A N 1
ATOM 839 C CA . SER A 1 103 ? 7.758 3.576 -16.883 1.00 84.25 103 SER A CA 1
ATOM 840 C C . SER A 1 103 ? 7.801 2.514 -15.769 1.00 84.25 103 SER A C 1
ATOM 842 O O . SER A 1 103 ? 8.396 1.444 -15.914 1.00 84.25 103 SER A O 1
ATOM 844 N N . THR A 1 104 ? 7.180 2.824 -14.628 1.00 90.88 104 THR A N 1
ATOM 845 C CA . THR A 1 104 ? 7.064 1.951 -13.462 1.00 90.88 104 THR A CA 1
ATOM 846 C C . THR A 1 104 ? 5.641 1.975 -12.907 1.00 90.88 104 THR A C 1
ATOM 848 O O . THR A 1 104 ? 4.853 2.906 -13.122 1.00 90.88 104 THR A O 1
ATOM 851 N N . CYS A 1 105 ? 5.297 0.907 -12.195 1.00 93.69 105 CYS A N 1
ATOM 852 C CA . CYS A 1 105 ? 4.088 0.771 -11.409 1.00 93.69 105 CYS A CA 1
ATOM 853 C C . CYS A 1 105 ? 4.480 0.603 -9.944 1.00 93.69 105 CYS A C 1
ATOM 855 O O . CYS A 1 105 ? 5.218 -0.316 -9.584 1.00 93.69 105 CYS A O 1
ATOM 857 N N . LEU A 1 106 ? 3.937 1.462 -9.087 1.00 96.56 106 LEU A N 1
ATOM 858 C CA . LEU A 1 106 ? 4.022 1.287 -7.643 1.00 96.56 106 LEU A CA 1
ATOM 859 C C . LEU A 1 106 ? 2.880 0.381 -7.194 1.00 96.56 106 LEU A C 1
ATOM 861 O O . LEU A 1 106 ? 1.741 0.592 -7.612 1.00 96.56 106 LEU A O 1
ATOM 865 N N . CYS A 1 107 ? 3.166 -0.610 -6.354 1.00 97.38 107 CYS A N 1
ATOM 866 C CA . CYS A 1 107 ? 2.180 -1.569 -5.869 1.00 97.38 107 CYS A CA 1
ATOM 867 C C . CYS A 1 107 ? 2.300 -1.787 -4.356 1.00 97.38 107 CYS A C 1
ATOM 869 O O . CYS A 1 107 ? 3.400 -1.976 -3.845 1.00 97.38 107 CYS A O 1
ATOM 871 N N . ILE A 1 108 ? 1.174 -1.792 -3.639 1.00 98.19 108 ILE A N 1
ATOM 872 C CA . ILE A 1 108 ? 1.083 -2.200 -2.230 1.00 98.19 108 ILE A CA 1
ATOM 873 C C . ILE A 1 108 ? 0.117 -3.374 -2.118 1.00 98.19 108 ILE A C 1
ATOM 875 O O . ILE A 1 108 ? -1.036 -3.260 -2.531 1.00 98.19 108 ILE A O 1
ATOM 879 N N . ILE A 1 109 ? 0.558 -4.471 -1.502 1.00 97.44 109 ILE A N 1
ATOM 880 C CA . ILE A 1 109 ? -0.304 -5.594 -1.128 1.00 97.44 109 ILE A CA 1
ATOM 881 C C . ILE A 1 109 ? -0.718 -5.441 0.334 1.00 97.44 109 ILE A C 1
ATOM 883 O O . ILE A 1 109 ? 0.141 -5.375 1.209 1.00 97.44 109 ILE A O 1
ATOM 887 N N . SER A 1 110 ? -2.018 -5.423 0.624 1.00 97.00 110 SER A N 1
ATOM 888 C CA . SER A 1 110 ? -2.541 -5.379 1.995 1.00 97.00 110 SER A CA 1
ATOM 889 C C . SER A 1 110 ? -3.805 -6.222 2.150 1.00 97.00 110 SER A C 1
ATOM 891 O O . SER A 1 110 ? -4.559 -6.439 1.203 1.00 97.00 110 SER A O 1
ATOM 893 N N . PHE A 1 111 ? -4.062 -6.694 3.368 1.00 95.88 111 PHE A N 1
ATOM 894 C CA . PHE A 1 111 ? -5.348 -7.290 3.735 1.00 95.88 111 PHE A CA 1
ATOM 895 C C . PHE A 1 111 ? -6.432 -6.237 4.019 1.00 95.88 111 PHE A C 1
ATOM 897 O O . PHE A 1 111 ? -7.618 -6.573 4.039 1.00 95.88 111 PHE A O 1
ATOM 904 N N . TYR A 1 112 ? -6.049 -4.976 4.246 1.00 95.88 112 TYR A N 1
ATOM 905 C CA . TYR A 1 112 ? -6.994 -3.900 4.520 1.00 95.88 112 TYR A CA 1
ATOM 906 C C . TYR A 1 112 ? -7.613 -3.365 3.221 1.00 95.88 112 TYR A C 1
ATOM 908 O O . TYR A 1 112 ? -6.872 -2.920 2.347 1.00 95.88 112 TYR A O 1
ATOM 916 N N . PRO A 1 113 ? -8.955 -3.320 3.097 1.00 95.31 113 PRO A N 1
ATOM 917 C CA . PRO A 1 113 ? -9.641 -2.819 1.906 1.00 95.31 113 PRO A CA 1
ATOM 918 C C . PRO A 1 113 ? -9.704 -1.272 1.865 1.00 95.31 113 PRO A C 1
ATOM 920 O O . PRO A 1 113 ? -10.777 -0.695 1.696 1.00 95.31 113 PRO A O 1
ATOM 923 N N . TRP A 1 114 ? -8.587 -0.566 2.078 1.00 95.38 114 TRP A N 1
ATOM 924 C CA . TRP A 1 114 ? -8.554 0.899 2.267 1.00 95.38 114 TRP A CA 1
ATOM 925 C C . TRP A 1 114 ? -8.120 1.659 1.007 1.00 95.38 114 TRP A C 1
ATOM 927 O O . TRP A 1 114 ? -7.080 2.315 0.988 1.00 95.38 114 TRP A O 1
ATOM 937 N N . PHE A 1 115 ? -8.930 1.571 -0.047 1.00 94.19 115 PHE A N 1
ATOM 938 C CA . PHE A 1 115 ? -8.634 2.104 -1.386 1.00 94.19 115 PHE A CA 1
ATOM 939 C C . PHE A 1 115 ? -8.101 3.544 -1.382 1.00 94.19 115 PHE A C 1
ATOM 941 O O . PHE A 1 115 ? -6.982 3.781 -1.828 1.00 94.19 115 PHE A O 1
ATOM 948 N N . GLU A 1 116 ? -8.862 4.495 -0.836 1.00 93.81 116 GLU A N 1
ATOM 949 C CA . GLU A 1 116 ? -8.475 5.915 -0.821 1.00 93.81 116 GLU A CA 1
ATOM 950 C C . GLU A 1 116 ? -7.157 6.148 -0.072 1.00 93.81 116 GLU A C 1
ATOM 952 O O . GLU A 1 116 ? -6.282 6.879 -0.541 1.00 93.81 116 GLU A O 1
ATOM 957 N N . THR A 1 117 ? -6.985 5.475 1.066 1.00 96.44 117 THR A N 1
ATOM 958 C CA . THR A 1 117 ? -5.782 5.566 1.894 1.00 96.44 117 THR A CA 1
ATOM 959 C C . THR A 1 117 ? -4.556 5.054 1.150 1.00 96.44 117 THR A C 1
ATOM 961 O O . THR A 1 117 ? -3.550 5.759 1.080 1.00 96.44 117 THR A O 1
ATOM 964 N N . PHE A 1 118 ? -4.634 3.867 0.544 1.00 98.06 118 PHE A N 1
ATOM 965 C CA . PHE A 1 118 ? -3.509 3.300 -0.198 1.00 98.06 118 PHE A CA 1
ATOM 966 C C . PHE A 1 118 ? -3.202 4.069 -1.483 1.00 98.06 118 PHE A C 1
ATOM 968 O O . PHE A 1 118 ? -2.030 4.253 -1.800 1.00 98.06 118 PHE A O 1
ATOM 975 N N . TYR A 1 119 ? -4.203 4.605 -2.185 1.00 96.94 119 TYR A N 1
ATOM 976 C CA . TYR A 1 119 ? -3.954 5.488 -3.329 1.00 96.94 119 TYR A CA 1
ATOM 977 C C . TYR A 1 119 ? -3.265 6.785 -2.916 1.00 96.94 119 TYR A C 1
ATOM 979 O O . TYR A 1 119 ? -2.326 7.222 -3.582 1.00 96.94 119 TYR A O 1
ATOM 987 N N . LYS A 1 120 ? -3.648 7.381 -1.782 1.00 97.06 120 LYS A N 1
ATOM 988 C CA . LYS A 1 120 ? -2.925 8.536 -1.245 1.00 97.06 120 LYS A CA 1
ATOM 989 C C . LYS A 1 120 ? -1.468 8.183 -0.915 1.00 97.06 120 LYS A C 1
ATOM 991 O O . LYS A 1 120 ? -0.576 8.913 -1.340 1.00 97.06 120 LYS A O 1
ATOM 996 N N . ILE A 1 121 ? -1.226 7.060 -0.232 1.00 98.00 121 ILE A N 1
ATOM 997 C CA . ILE A 1 121 ? 0.131 6.576 0.088 1.00 98.00 121 ILE A CA 1
ATOM 998 C C . ILE A 1 121 ? 0.961 6.386 -1.190 1.00 98.00 121 ILE A C 1
ATOM 1000 O O . ILE A 1 121 ? 2.099 6.841 -1.250 1.00 98.00 121 ILE A O 1
ATOM 1004 N N . LEU A 1 122 ? 0.402 5.761 -2.230 1.00 97.62 122 LEU A N 1
ATOM 1005 C CA . LEU A 1 122 ? 1.097 5.539 -3.503 1.00 97.62 122 LEU A CA 1
ATOM 1006 C C . LEU A 1 122 ? 1.435 6.848 -4.234 1.00 97.62 122 LEU A C 1
ATOM 1008 O O . LEU A 1 122 ? 2.500 6.947 -4.844 1.00 97.62 122 LEU A O 1
ATOM 1012 N N . ASN A 1 123 ? 0.568 7.863 -4.165 1.00 95.62 123 ASN A N 1
ATOM 1013 C CA . ASN A 1 123 ? 0.884 9.191 -4.700 1.00 95.62 123 ASN A CA 1
ATOM 1014 C C . ASN A 1 123 ? 2.037 9.844 -3.935 1.00 95.62 123 ASN A C 1
ATOM 1016 O O . ASN A 1 123 ? 2.990 10.317 -4.553 1.00 95.62 123 ASN A O 1
ATOM 1020 N N . ASP A 1 124 ? 1.974 9.828 -2.602 1.00 96.38 124 ASP A N 1
ATOM 1021 C CA . ASP A 1 124 ? 3.026 10.369 -1.741 1.00 96.38 124 ASP A CA 1
ATOM 1022 C C . ASP A 1 124 ? 4.374 9.653 -1.998 1.00 96.38 124 ASP A C 1
ATOM 1024 O O . ASP A 1 124 ? 5.393 10.317 -2.200 1.00 96.38 124 ASP A O 1
ATOM 1028 N N . LEU A 1 125 ? 4.378 8.318 -2.112 1.00 96.31 125 LEU A N 1
ATOM 1029 C CA . LEU A 1 125 ? 5.567 7.528 -2.460 1.00 96.31 125 LEU A CA 1
ATOM 1030 C C . LEU A 1 125 ? 6.121 7.870 -3.846 1.00 96.31 125 LEU A C 1
ATOM 1032 O O . LEU A 1 125 ? 7.330 8.042 -3.976 1.00 96.31 125 LEU A O 1
ATOM 1036 N N . SER A 1 126 ? 5.275 8.026 -4.869 1.00 94.62 126 SER A N 1
ATOM 1037 C CA . SER A 1 126 ? 5.745 8.438 -6.200 1.00 94.62 126 SER A CA 1
ATOM 1038 C C . SER A 1 126 ? 6.424 9.804 -6.163 1.00 94.62 126 SER A C 1
ATOM 1040 O O . SER A 1 126 ? 7.471 9.986 -6.782 1.00 94.62 126 SER A O 1
ATOM 1042 N N . HIS A 1 127 ? 5.888 10.769 -5.411 1.00 93.38 127 HIS A N 1
ATOM 1043 C CA . HIS A 1 127 ? 6.548 12.065 -5.253 1.00 93.38 127 HIS A CA 1
ATOM 1044 C C . HIS A 1 127 ? 7.924 11.933 -4.587 1.00 93.38 127 HIS A C 1
ATOM 1046 O O . HIS A 1 127 ? 8.888 12.542 -5.057 1.00 93.38 127 HIS A O 1
ATOM 1052 N N . ILE A 1 128 ? 8.034 11.110 -3.540 1.00 94.50 128 ILE A N 1
ATOM 1053 C CA . ILE A 1 128 ? 9.303 10.857 -2.847 1.00 94.50 128 ILE A CA 1
ATOM 1054 C C . ILE A 1 128 ? 10.319 10.189 -3.789 1.00 94.50 128 ILE A C 1
ATOM 1056 O O . ILE A 1 128 ? 11.435 10.694 -3.936 1.00 94.50 128 ILE A O 1
ATOM 1060 N N . ILE A 1 129 ? 9.929 9.113 -4.479 1.00 92.62 129 ILE A N 1
ATOM 1061 C CA . ILE A 1 129 ? 10.789 8.374 -5.419 1.00 92.62 129 ILE A CA 1
ATOM 1062 C C . ILE A 1 129 ? 11.274 9.294 -6.549 1.00 92.62 129 ILE A C 1
ATOM 1064 O O . ILE A 1 129 ? 12.472 9.356 -6.827 1.00 92.62 129 ILE A O 1
ATOM 1068 N N . ASN A 1 130 ? 10.383 10.105 -7.126 1.00 90.12 130 ASN A N 1
ATOM 1069 C CA . ASN A 1 130 ? 10.726 11.070 -8.174 1.00 90.12 130 ASN A CA 1
ATOM 1070 C C . ASN A 1 130 ? 11.700 12.162 -7.705 1.00 90.12 130 ASN A C 1
ATOM 1072 O O . ASN A 1 130 ? 12.515 12.652 -8.489 1.00 90.12 130 ASN A O 1
ATOM 1076 N N . SER A 1 131 ? 11.649 12.534 -6.423 1.00 90.19 131 SER A N 1
ATOM 1077 C CA . SER A 1 131 ? 12.624 13.445 -5.809 1.00 90.19 131 SER A CA 1
ATOM 1078 C C . SER A 1 131 ? 13.961 12.778 -5.457 1.00 90.19 131 SER A C 1
ATOM 1080 O O . SER A 1 131 ? 14.875 13.457 -4.993 1.00 90.19 131 SER A O 1
ATOM 1082 N N . LYS A 1 132 ? 14.099 11.467 -5.711 1.00 87.00 132 LYS A N 1
ATOM 1083 C CA . LYS A 1 132 ? 15.280 10.640 -5.411 1.00 87.00 132 LYS A CA 1
ATOM 1084 C C . LYS A 1 132 ? 15.652 10.618 -3.922 1.00 87.00 132 LYS A C 1
ATOM 1086 O O . LYS A 1 132 ? 16.819 10.437 -3.578 1.00 87.00 132 LYS A O 1
ATOM 1091 N N . SER A 1 133 ? 14.670 10.790 -3.033 1.00 91.31 133 SER A N 1
ATOM 1092 C CA . SER A 1 133 ? 14.877 10.746 -1.580 1.00 91.31 133 SER A CA 1
ATOM 1093 C C . SER A 1 133 ? 14.698 9.321 -1.044 1.00 91.31 133 SER A C 1
ATOM 1095 O O . SER A 1 133 ? 13.634 8.949 -0.549 1.00 91.31 133 SER A O 1
ATOM 1097 N N . THR A 1 134 ? 15.747 8.497 -1.145 1.00 91.81 134 THR A N 1
ATOM 1098 C CA . THR A 1 134 ? 15.719 7.102 -0.661 1.00 91.81 134 THR A CA 1
ATOM 1099 C C . THR A 1 134 ? 15.461 7.018 0.846 1.00 91.81 134 THR A C 1
ATOM 1101 O O . THR A 1 134 ? 14.675 6.183 1.282 1.00 91.81 134 THR A O 1
ATOM 1104 N N . ALA A 1 135 ? 16.053 7.918 1.638 1.00 94.62 135 ALA A N 1
ATOM 1105 C CA . ALA A 1 135 ? 15.891 7.922 3.092 1.00 94.62 135 ALA A CA 1
ATOM 1106 C C . ALA A 1 135 ? 14.440 8.202 3.525 1.00 94.62 135 ALA A C 1
ATOM 1108 O O . ALA A 1 135 ? 13.917 7.506 4.393 1.00 94.62 135 ALA A O 1
ATOM 1109 N N . ASP A 1 136 ? 13.764 9.173 2.897 1.00 95.62 136 ASP A N 1
ATOM 1110 C CA . ASP A 1 136 ? 12.356 9.451 3.206 1.00 95.62 136 ASP A CA 1
ATOM 1111 C C . ASP A 1 136 ? 11.445 8.300 2.773 1.00 95.62 136 ASP A C 1
ATOM 1113 O O . ASP A 1 136 ? 10.486 7.985 3.476 1.00 95.62 136 ASP A O 1
ATOM 1117 N N . MET A 1 137 ? 11.747 7.655 1.639 1.00 96.50 137 MET A N 1
ATOM 1118 C CA . MET A 1 137 ? 10.997 6.491 1.163 1.00 96.50 137 MET A CA 1
ATOM 1119 C C . MET A 1 137 ? 11.101 5.338 2.167 1.00 96.50 137 MET A C 1
ATOM 1121 O O . MET A 1 137 ? 10.079 4.805 2.598 1.00 96.50 137 MET A O 1
ATOM 1125 N N . GLU A 1 138 ? 12.320 4.978 2.575 1.00 95.94 138 GLU A N 1
ATOM 1126 C CA . GLU A 1 138 ? 12.561 3.921 3.561 1.00 95.94 138 GLU A CA 1
ATOM 1127 C C . GLU A 1 138 ? 11.913 4.246 4.910 1.00 95.94 138 GLU A C 1
ATOM 1129 O O . GLU A 1 138 ? 11.288 3.376 5.520 1.00 95.94 138 GLU A O 1
ATOM 1134 N N . GLN A 1 139 ? 11.998 5.501 5.363 1.00 96.81 139 GLN A N 1
ATOM 1135 C CA . GLN A 1 139 ? 11.387 5.925 6.619 1.00 96.81 139 GLN A CA 1
ATOM 1136 C C . GLN A 1 139 ? 9.857 5.871 6.559 1.00 96.81 139 GLN A C 1
ATOM 1138 O O . GLN A 1 139 ? 9.237 5.404 7.517 1.00 96.81 139 GLN A O 1
ATOM 1143 N N . LEU A 1 140 ? 9.241 6.305 5.454 1.00 97.56 140 LEU A N 1
ATOM 1144 C CA . LEU A 1 140 ? 7.792 6.238 5.270 1.00 97.56 140 LEU A CA 1
ATOM 1145 C C . LEU A 1 140 ? 7.310 4.784 5.239 1.00 97.56 140 LEU A C 1
ATOM 1147 O O . LEU A 1 140 ? 6.399 4.434 5.990 1.00 97.56 140 LEU A O 1
ATOM 1151 N N . LEU A 1 141 ? 7.942 3.932 4.425 1.00 98.06 141 LEU A N 1
ATOM 1152 C CA . LEU A 1 141 ? 7.593 2.513 4.311 1.00 98.06 141 LEU A CA 1
ATOM 1153 C C . LEU A 1 141 ? 7.764 1.786 5.648 1.00 98.06 141 LEU A C 1
ATOM 1155 O O . LEU A 1 141 ? 6.853 1.083 6.081 1.00 98.06 141 LEU A O 1
ATOM 1159 N N . SER A 1 142 ? 8.884 2.013 6.338 1.00 97.50 142 SER A N 1
ATOM 1160 C CA . SER A 1 142 ? 9.163 1.400 7.638 1.00 97.50 142 SER A CA 1
ATOM 1161 C C . SER A 1 142 ? 8.203 1.855 8.727 1.00 97.50 142 SER A C 1
ATOM 1163 O O . SER A 1 142 ? 7.688 1.034 9.487 1.00 97.50 142 SER A O 1
ATOM 1165 N N . SER A 1 143 ? 7.901 3.151 8.785 1.00 97.38 143 SER A N 1
ATOM 1166 C CA . SER A 1 143 ? 6.972 3.676 9.784 1.00 97.38 143 SER A CA 1
ATOM 1167 C C . SER A 1 143 ? 5.546 3.187 9.538 1.00 97.38 143 SER A C 1
ATOM 1169 O O . SER A 1 143 ? 4.858 2.865 10.499 1.00 97.38 143 SER A O 1
ATOM 1171 N N . LEU A 1 144 ? 5.112 3.082 8.275 1.00 97.81 144 LEU A N 1
ATOM 1172 C CA . LEU A 1 144 ? 3.808 2.511 7.923 1.00 97.81 144 LEU A CA 1
ATOM 1173 C C . LEU A 1 144 ? 3.739 1.017 8.252 1.00 97.81 144 LEU A C 1
ATOM 1175 O O . LEU A 1 144 ? 2.785 0.583 8.886 1.00 97.81 144 LEU A O 1
ATOM 1179 N N . TYR A 1 145 ? 4.748 0.235 7.864 1.00 97.25 145 TYR A N 1
ATOM 1180 C CA . TYR A 1 145 ? 4.774 -1.213 8.093 1.00 97.25 145 TYR A CA 1
ATOM 1181 C C . TYR A 1 145 ? 4.711 -1.568 9.584 1.00 97.25 145 TYR A C 1
ATOM 1183 O O . TYR A 1 145 ? 4.011 -2.499 9.980 1.00 97.25 145 TYR A O 1
ATOM 1191 N N . ASN A 1 146 ? 5.398 -0.777 10.415 1.00 95.69 146 ASN A N 1
ATOM 1192 C CA . ASN A 1 146 ? 5.433 -0.937 11.867 1.00 95.69 146 ASN A CA 1
ATOM 1193 C C . ASN A 1 146 ? 4.331 -0.152 12.604 1.00 95.69 146 ASN A C 1
ATOM 1195 O O . ASN A 1 146 ? 4.310 -0.148 13.840 1.00 95.69 146 ASN A O 1
ATOM 1199 N N . TYR A 1 147 ? 3.431 0.531 11.887 1.00 96.00 147 TYR A N 1
ATOM 1200 C CA . TYR A 1 147 ? 2.381 1.330 12.510 1.00 96.00 147 TYR A CA 1
ATOM 1201 C C . TYR A 1 147 ? 1.383 0.428 13.238 1.00 96.00 147 TYR A C 1
ATOM 1203 O O . TYR A 1 147 ? 0.756 -0.451 12.644 1.00 96.00 147 TYR A O 1
ATOM 1211 N N . LYS A 1 148 ? 1.202 0.671 14.538 1.00 93.25 148 LYS A N 1
ATOM 1212 C CA . LYS A 1 148 ? 0.231 -0.055 15.358 1.00 93.25 148 LYS A CA 1
ATOM 1213 C C . LYS A 1 148 ? -1.113 0.648 15.294 1.00 93.25 148 LYS A C 1
ATOM 1215 O O . LYS A 1 148 ? -1.288 1.699 15.903 1.00 93.25 148 LYS A O 1
ATOM 1220 N N . LEU A 1 149 ? -2.043 0.040 14.568 1.00 92.62 149 LEU A N 1
ATOM 1221 C CA . LEU A 1 149 ? -3.427 0.492 14.524 1.00 92.62 149 LEU A CA 1
ATOM 1222 C C . LEU A 1 149 ? -4.097 0.301 15.886 1.00 92.62 149 LEU A C 1
ATOM 1224 O O . LEU A 1 149 ? -3.830 -0.680 16.585 1.00 92.62 149 LEU A O 1
ATOM 1228 N N . MET A 1 150 ? -5.008 1.209 16.229 1.00 92.25 150 MET A N 1
ATOM 1229 C CA . MET A 1 150 ? -5.888 1.052 17.383 1.00 92.25 150 MET A CA 1
ATOM 1230 C C . MET A 1 150 ? -6.664 -0.262 17.304 1.00 92.25 150 MET A C 1
ATOM 1232 O O . MET A 1 150 ? -7.071 -0.710 16.217 1.00 92.25 150 MET A O 1
ATOM 1236 N N . SER A 1 151 ? -6.941 -0.846 18.472 1.00 90.69 151 SER A N 1
ATOM 1237 C CA . SER A 1 151 ? -7.858 -1.980 18.545 1.00 90.69 151 SER A CA 1
ATOM 1238 C C . SER A 1 151 ? -9.222 -1.590 17.966 1.00 90.69 151 SER A C 1
ATOM 1240 O O . SER A 1 151 ? -9.588 -0.413 17.900 1.00 90.69 151 SER A O 1
ATOM 1242 N N . ILE A 1 152 ? -10.009 -2.574 17.532 1.00 89.00 152 ILE A N 1
ATOM 1243 C CA . ILE A 1 152 ? -11.358 -2.305 17.017 1.00 89.00 152 ILE A CA 1
ATOM 1244 C C . ILE A 1 152 ? -12.219 -1.629 18.101 1.00 89.00 152 ILE A C 1
ATOM 1246 O O . ILE A 1 152 ? -12.983 -0.712 17.794 1.00 89.00 152 ILE A O 1
ATOM 1250 N N . GLU A 1 153 ? -12.073 -2.021 19.373 1.00 90.94 153 GLU A N 1
ATOM 1251 C CA . GLU A 1 153 ? -12.799 -1.378 20.471 1.00 90.94 153 GLU A CA 1
ATOM 1252 C C . GLU A 1 153 ? -12.363 0.075 20.686 1.00 90.94 153 GLU A C 1
ATOM 1254 O O . GLU A 1 153 ? -13.213 0.943 20.881 1.00 90.94 153 GLU A O 1
ATOM 1259 N N . GLU A 1 154 ? -11.059 0.352 20.658 1.00 93.00 154 GLU A N 1
ATOM 1260 C CA . GLU A 1 154 ? -10.511 1.707 20.797 1.00 93.00 154 GLU A CA 1
ATOM 1261 C C . GLU A 1 154 ? -10.941 2.604 19.636 1.00 93.00 154 GLU A C 1
ATOM 1263 O O . GLU A 1 154 ? -11.421 3.716 19.858 1.00 93.00 154 GLU A O 1
ATOM 1268 N N . PHE A 1 155 ? -10.877 2.084 18.410 1.00 93.06 155 PHE A N 1
ATOM 1269 C CA . PHE A 1 155 ? -11.302 2.786 17.205 1.00 93.06 155 PHE A CA 1
ATOM 1270 C C . PHE A 1 155 ? -12.766 3.235 17.293 1.00 93.06 155 PHE A C 1
ATOM 1272 O O . PHE A 1 155 ? -13.092 4.385 16.994 1.00 93.06 155 PHE A O 1
ATOM 1279 N N . TYR A 1 156 ? -13.663 2.358 17.754 1.00 92.12 156 TYR A N 1
ATOM 1280 C CA . TYR A 1 156 ? -15.077 2.706 17.899 1.00 92.12 156 TYR A CA 1
ATOM 1281 C C . TYR A 1 156 ? -15.381 3.576 19.117 1.00 92.12 156 TYR A C 1
ATOM 1283 O O . TYR A 1 156 ? -16.307 4.386 19.045 1.00 92.12 156 TYR A O 1
ATOM 1291 N N . LYS A 1 157 ? -14.602 3.472 20.202 1.00 94.38 157 LYS A N 1
ATOM 1292 C CA . LYS A 1 157 ? -14.653 4.446 21.305 1.00 94.38 157 LYS A CA 1
ATOM 1293 C C . LYS A 1 157 ? -14.244 5.841 20.832 1.00 94.38 157 LYS A C 1
ATOM 1295 O O . LYS A 1 157 ? -14.821 6.817 21.297 1.00 94.38 157 LYS A O 1
ATOM 1300 N N . ASN A 1 158 ? -13.325 5.927 19.871 1.00 93.19 158 ASN A N 1
ATOM 1301 C CA . ASN A 1 158 ? -12.920 7.172 19.221 1.00 93.19 158 ASN A CA 1
ATOM 1302 C C . ASN A 1 158 ? -13.802 7.543 18.010 1.00 93.19 158 ASN A C 1
ATOM 1304 O O . ASN A 1 158 ? -13.319 8.069 17.009 1.00 93.19 158 ASN A O 1
ATOM 1308 N N . GLU A 1 159 ? -15.101 7.229 18.066 1.00 92.44 159 GLU A N 1
ATOM 1309 C CA . GLU A 1 159 ? -16.093 7.584 17.036 1.00 92.44 159 GLU A CA 1
ATOM 1310 C C . GLU A 1 159 ? -15.781 7.071 15.613 1.00 92.44 159 GLU A C 1
ATOM 1312 O O . GLU A 1 159 ? -16.250 7.641 14.625 1.00 92.44 159 GLU A O 1
ATOM 1317 N N . GLY A 1 160 ? -14.992 6.000 15.481 1.00 90.31 160 GLY A N 1
ATOM 1318 C CA . GLY A 1 160 ? -14.575 5.477 14.177 1.00 90.31 160 GLY A CA 1
ATOM 1319 C C . GLY A 1 160 ? -13.601 6.403 13.446 1.00 90.31 160 GLY A C 1
ATOM 1320 O O . GLY A 1 160 ? -13.664 6.525 12.220 1.00 90.31 160 GLY A O 1
ATOM 1321 N N . LYS A 1 161 ? -12.739 7.102 14.192 1.00 90.38 161 LYS A N 1
ATOM 1322 C CA . LYS A 1 161 ? -11.707 7.993 13.655 1.00 90.38 161 LYS A CA 1
ATOM 1323 C C . LYS A 1 161 ? -10.332 7.531 14.121 1.00 90.38 161 LYS A C 1
ATOM 1325 O O . LYS A 1 161 ? -10.101 7.321 15.305 1.00 90.38 161 LYS A O 1
ATOM 1330 N N . GLU A 1 162 ? -9.400 7.427 13.188 1.00 94.50 162 GLU A N 1
ATOM 1331 C CA . GLU A 1 162 ? -7.981 7.195 13.461 1.00 94.50 162 GLU A CA 1
ATOM 1332 C C . GLU A 1 162 ? -7.177 7.930 12.399 1.00 94.50 162 GLU A C 1
ATOM 1334 O O . GLU A 1 162 ? -7.368 7.702 11.199 1.00 94.50 162 GLU A O 1
ATOM 1339 N N . LEU A 1 163 ? -6.327 8.847 12.856 1.00 94.62 163 LEU A N 1
ATOM 1340 C CA . LEU A 1 163 ? -5.404 9.589 12.015 1.00 94.62 163 LEU A CA 1
ATOM 1341 C C . LEU A 1 163 ? -4.027 8.939 12.142 1.00 94.62 163 LEU A C 1
ATOM 1343 O O . LEU A 1 163 ? -3.453 8.878 13.226 1.00 94.62 163 LEU A O 1
ATOM 1347 N N . ILE A 1 164 ? -3.520 8.443 11.023 1.00 96.38 164 ILE A N 1
ATOM 1348 C CA . ILE A 1 164 ? -2.205 7.827 10.909 1.00 96.38 164 ILE A CA 1
ATOM 1349 C C . 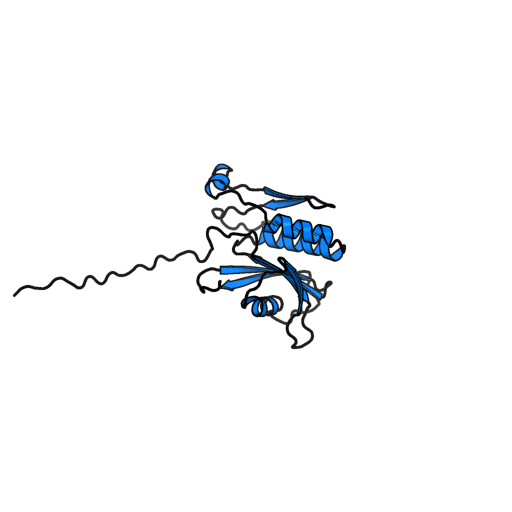ILE A 1 164 ? -1.237 8.936 10.514 1.00 96.38 164 ILE A C 1
ATOM 1351 O O . ILE A 1 164 ? -1.280 9.417 9.381 1.00 96.38 164 ILE A O 1
ATOM 1355 N N . GLU A 1 165 ? -0.390 9.359 11.446 1.00 95.94 165 GLU A N 1
ATOM 1356 C CA . GLU A 1 165 ? 0.611 10.404 11.227 1.00 95.94 165 GLU A CA 1
ATOM 1357 C C . GLU A 1 165 ? 2.005 9.785 11.140 1.00 95.94 165 GLU A C 1
ATOM 1359 O O . GLU A 1 165 ? 2.464 9.124 12.073 1.00 95.94 165 GLU A O 1
ATOM 1364 N N . ILE A 1 166 ? 2.686 10.006 10.017 1.00 96.62 166 ILE A N 1
ATOM 1365 C CA . ILE A 1 166 ? 4.028 9.494 9.753 1.00 96.62 166 ILE A CA 1
ATOM 1366 C C . ILE A 1 166 ? 4.960 10.661 9.450 1.00 96.62 166 ILE A C 1
ATOM 1368 O O . ILE A 1 166 ? 4.772 11.397 8.483 1.00 96.62 166 ILE A O 1
ATOM 1372 N N . ASN A 1 167 ? 6.010 10.801 10.254 1.00 93.88 167 ASN A N 1
ATOM 1373 C CA . ASN A 1 167 ? 7.028 11.825 10.058 1.00 93.88 167 ASN A CA 1
ATOM 1374 C C . ASN A 1 167 ? 8.226 11.239 9.303 1.00 93.88 167 ASN A C 1
ATOM 1376 O O . ASN A 1 167 ? 8.827 10.263 9.754 1.00 93.88 167 ASN A O 1
ATOM 1380 N N . THR A 1 168 ? 8.574 11.858 8.178 1.00 92.94 168 THR A N 1
ATOM 1381 C CA . THR A 1 168 ? 9.842 11.645 7.458 1.00 92.94 168 THR A CA 1
ATOM 1382 C C . THR A 1 168 ? 10.813 12.791 7.758 1.00 92.94 168 THR A C 1
ATOM 1384 O O . THR A 1 168 ? 10.463 13.705 8.509 1.00 92.94 168 THR A O 1
ATOM 1387 N N . LEU A 1 169 ? 12.027 12.768 7.200 1.00 88.94 169 LEU A N 1
ATOM 1388 C CA . LEU A 1 169 ? 13.003 13.845 7.410 1.00 88.94 169 LEU A CA 1
ATOM 1389 C C . LEU A 1 169 ? 12.527 15.158 6.784 1.00 88.94 169 LEU A C 1
ATOM 1391 O O . LEU A 1 169 ? 12.774 16.232 7.330 1.00 88.94 169 LEU A O 1
ATOM 1395 N N . SER A 1 170 ? 11.852 15.069 5.637 1.00 88.81 170 SER A N 1
ATOM 1396 C CA . SER A 1 170 ? 11.428 16.237 4.862 1.00 88.81 170 SER A CA 1
ATOM 1397 C C . SER A 1 170 ? 9.995 16.691 5.146 1.00 88.81 170 SER A C 1
ATOM 1399 O O . SER A 1 170 ? 9.698 17.882 5.025 1.00 88.81 170 SER A O 1
ATOM 1401 N N . LYS A 1 171 ? 9.085 15.770 5.493 1.00 92.81 171 LYS A N 1
ATOM 1402 C CA . LYS A 1 171 ? 7.643 16.059 5.558 1.00 92.81 171 LYS A CA 1
ATOM 1403 C C . LYS A 1 171 ? 6.882 15.140 6.524 1.00 92.81 171 LYS A C 1
ATOM 1405 O O . LYS A 1 171 ? 7.254 13.987 6.736 1.00 92.81 171 LYS A O 1
ATOM 1410 N N . ASN A 1 172 ? 5.769 15.636 7.062 1.00 95.31 172 ASN A N 1
ATOM 1411 C CA . ASN A 1 172 ? 4.756 14.823 7.741 1.00 95.31 172 ASN A CA 1
ATOM 1412 C C . ASN A 1 172 ? 3.664 14.389 6.744 1.00 95.31 172 ASN A C 1
ATOM 1414 O O . ASN A 1 172 ? 3.138 15.206 5.980 1.00 95.31 172 ASN A O 1
ATOM 1418 N N . TYR A 1 173 ? 3.329 13.103 6.769 1.00 97.00 173 TYR A N 1
ATOM 1419 C CA . TYR A 1 173 ? 2.238 12.504 6.021 1.00 97.00 173 TYR A CA 1
ATOM 1420 C C . TYR A 1 173 ? 1.120 12.073 6.957 1.00 97.00 173 TYR A C 1
ATOM 1422 O O . TYR A 1 173 ? 1.345 11.353 7.926 1.00 97.00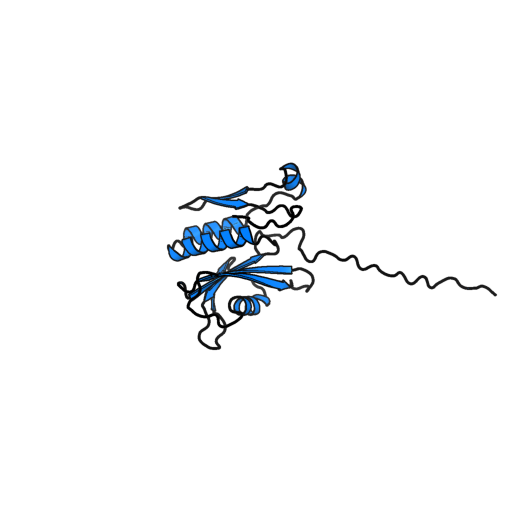 173 TYR A O 1
ATOM 1430 N N . THR A 1 174 ? -0.105 12.447 6.603 1.00 97.19 174 THR A N 1
ATOM 1431 C CA . THR A 1 174 ? -1.303 12.034 7.326 1.00 97.19 174 THR A CA 1
ATOM 1432 C C . THR A 1 174 ? -2.199 11.170 6.448 1.00 97.19 174 THR A C 1
ATOM 1434 O O . THR A 1 174 ? -2.374 11.426 5.249 1.00 97.19 174 THR A O 1
ATOM 1437 N N . TYR A 1 175 ? -2.762 10.128 7.049 1.00 97.12 175 TYR A N 1
ATOM 1438 C CA . TYR A 1 175 ? -3.701 9.200 6.427 1.00 97.12 175 TYR A CA 1
ATOM 1439 C C . TYR A 1 175 ? -4.829 8.874 7.401 1.00 97.12 175 TYR A C 1
ATOM 1441 O O . TYR A 1 175 ? -4.722 9.129 8.597 1.00 97.12 175 TYR A O 1
ATOM 1449 N N . THR A 1 176 ? -5.923 8.300 6.915 1.00 93.88 176 THR A N 1
ATOM 1450 C CA . THR A 1 176 ? -7.080 7.982 7.760 1.00 93.88 176 THR A CA 1
ATOM 1451 C C . THR A 1 176 ? -7.441 6.515 7.617 1.00 93.88 176 THR A C 1
ATOM 1453 O O . THR A 1 176 ? -7.403 5.972 6.513 1.00 93.88 176 THR A O 1
ATOM 1456 N N . ARG A 1 177 ? -7.805 5.874 8.730 1.00 93.81 177 ARG A N 1
ATOM 1457 C CA . ARG A 1 177 ? -8.450 4.558 8.715 1.00 93.81 177 ARG A CA 1
ATOM 1458 C C . ARG A 1 177 ? -9.931 4.720 8.355 1.00 93.81 177 ARG A C 1
ATOM 1460 O O . ARG A 1 177 ? -10.652 5.383 9.105 1.00 93.81 177 ARG A O 1
ATOM 1467 N N . PRO A 1 178 ? -10.416 4.117 7.258 1.00 92.12 178 PRO A N 1
ATOM 1468 C CA . PRO A 1 178 ? -11.839 4.123 6.934 1.00 92.12 178 PRO A CA 1
ATOM 1469 C C . PRO A 1 178 ? -12.665 3.385 8.000 1.00 92.12 178 PRO A C 1
ATOM 1471 O O . PRO A 1 178 ? -12.258 2.327 8.484 1.00 92.12 178 PRO A O 1
ATOM 1474 N N . ASP A 1 179 ? -13.845 3.914 8.344 1.00 89.56 179 ASP A N 1
ATOM 1475 C CA . ASP A 1 179 ? -14.804 3.216 9.213 1.00 89.56 179 ASP A CA 1
ATOM 1476 C C . ASP A 1 179 ? -15.567 2.169 8.381 1.00 89.56 179 ASP A C 1
ATOM 1478 O O . ASP A 1 179 ? -16.344 2.556 7.502 1.00 89.56 179 ASP A O 1
ATOM 1482 N N . PRO A 1 180 ? -15.403 0.860 8.651 1.00 86.12 180 PRO A N 1
ATOM 1483 C CA . PRO A 1 180 ? -16.022 -0.199 7.853 1.00 86.12 180 PRO A CA 1
ATOM 1484 C C . PRO A 1 180 ? -17.555 -0.233 7.961 1.00 86.12 180 PRO A C 1
ATOM 1486 O O . PRO A 1 180 ? -18.201 -0.962 7.215 1.00 86.12 180 PRO A O 1
ATOM 1489 N N . ARG A 1 181 ? -18.155 0.531 8.885 1.00 86.25 181 ARG A N 1
ATOM 1490 C CA . ARG A 1 181 ? -19.615 0.628 9.050 1.00 86.25 181 ARG A CA 1
ATOM 1491 C C . ARG A 1 181 ? -20.241 1.711 8.175 1.00 86.25 181 ARG A C 1
ATOM 1493 O O . ARG A 1 181 ? -21.465 1.764 8.064 1.00 86.25 181 ARG A O 1
ATOM 1500 N N . LYS A 1 182 ? -19.435 2.608 7.601 1.00 87.06 182 LYS A N 1
ATOM 1501 C CA . LYS A 1 182 ? -19.941 3.668 6.728 1.00 87.06 182 LYS A CA 1
ATOM 1502 C C . LYS A 1 182 ? -20.161 3.116 5.329 1.00 87.06 182 LYS A C 1
ATOM 1504 O O . LYS A 1 182 ? -19.317 2.412 4.784 1.00 87.06 182 LYS A O 1
ATOM 1509 N N . LEU A 1 183 ? -21.307 3.459 4.749 1.00 86.75 183 LEU A N 1
ATOM 1510 C CA . LEU A 1 183 ? -21.584 3.140 3.355 1.00 86.75 183 LEU A CA 1
ATOM 1511 C C . LEU A 1 183 ? -20.665 3.971 2.446 1.00 86.75 183 LEU A C 1
ATOM 1513 O O . LEU A 1 183 ? -20.408 5.136 2.766 1.00 86.75 183 LEU A O 1
ATOM 1517 N N . PRO A 1 184 ? -20.201 3.409 1.315 1.00 84.81 184 PRO A N 1
ATOM 1518 C CA . PRO A 1 184 ? -19.489 4.174 0.303 1.00 84.81 184 PRO A CA 1
ATOM 1519 C C . PRO A 1 184 ? -20.303 5.396 -0.125 1.00 84.81 184 PRO A C 1
ATOM 1521 O O . PRO A 1 184 ? -21.508 5.299 -0.368 1.00 84.81 184 PRO A O 1
ATOM 1524 N N . SER A 1 185 ? -19.637 6.540 -0.231 1.00 83.56 185 SER A N 1
ATOM 1525 C CA . SER A 1 185 ? -20.234 7.790 -0.693 1.00 83.56 185 SER A CA 1
ATOM 1526 C C . SER A 1 185 ? -19.666 8.180 -2.047 1.00 83.56 185 SER A C 1
ATOM 1528 O O . SER A 1 185 ? -18.464 8.074 -2.273 1.00 83.56 185 SER A O 1
ATOM 1530 N N . ILE A 1 186 ? -20.522 8.688 -2.927 1.00 83.44 186 ILE A N 1
ATOM 1531 C CA . ILE A 1 186 ? -20.087 9.326 -4.169 1.00 83.44 186 ILE A CA 1
ATOM 1532 C C . ILE A 1 186 ? -19.759 10.784 -3.844 1.00 83.44 186 ILE A C 1
ATOM 1534 O O . ILE A 1 186 ? -20.574 11.475 -3.232 1.00 83.44 186 ILE A O 1
ATOM 1538 N N . LEU A 1 187 ? -18.582 11.256 -4.256 1.00 74.81 187 LEU A N 1
ATOM 1539 C CA . LEU A 1 187 ? -18.254 12.678 -4.213 1.00 74.81 187 LEU A CA 1
ATOM 1540 C C . LEU A 1 187 ? -19.155 13.409 -5.214 1.00 74.81 187 LEU A C 1
ATOM 1542 O O . LEU A 1 187 ? -18.960 13.309 -6.423 1.00 74.81 187 LEU A O 1
ATOM 1546 N N . THR A 1 188 ? -20.170 14.110 -4.721 1.00 54.84 188 THR A N 1
ATOM 1547 C CA . THR A 1 188 ? -20.963 15.028 -5.542 1.00 54.84 188 THR A CA 1
ATOM 1548 C C . THR A 1 188 ? -20.245 16.373 -5.574 1.00 54.84 188 THR A C 1
ATOM 1550 O O . THR A 1 188 ? -20.071 16.987 -4.520 1.00 54.84 188 THR A O 1
ATOM 1553 N N . SER A 1 189 ? -19.792 16.777 -6.764 1.00 47.06 189 SER A N 1
ATOM 1554 C CA . SER A 1 189 ? -19.198 18.091 -7.052 1.00 47.06 189 SER A CA 1
ATOM 1555 C C . SER A 1 189 ? -20.153 19.243 -6.776 1.00 47.06 189 SER A C 1
ATOM 1557 O O . SER A 1 189 ? -21.339 19.075 -7.147 1.00 47.06 189 SER A O 1
#

Foldseek 3Di:
DDDDPDDPPPPPPPPPDDLFDPDDPWLFLKKFKWAADDDPDQIDTPDMPPPPRDDPCVSVLSCVQPVDDDDLPDAWDWDKDWDADPVRRHIWIWIWTDGSVPNIIIITIHSAPPHVQVVVVRVVLVVCVVVVPPQQNCQSSVCRGPPDDDDPVVCVVVVVWDWDWGDGPVDIDIGIDGRPPDDDDDPDD

pLDDT: mean 85.47, std 16.11, range [29.89, 98.19]